Protein AF-A0A9W9ZGA5-F1 (afdb_monomer)

Sequence (211 aa):
MNDVKPEEQTPAGSSQSELNHYTDVFTPNKIGVVQKRILVQGQTEIGKSTFVKKLAVDWAELNDEKTEDKQGDALGRFESDGDTSNENKVAIQHGGTSSNEYVDMSQQNQKNTLKKFELVLVINLKEVSKCRSLRDVISRCNIFTEEDTPLTEGLLSYIAKNQEKVLLVFDGYDEYRCGSNSEIYEIFRGKKLRNCCVLITTRISKADELR

Secondary structure (DSSP, 8-state):
----PPP---------PPPSSGGGGGSB-TTSPBPSEEEEEE-TTSSHHHHHHHHHHHHHT-------------------------------------SHHHHHHHHHHHHHHHHT-SEEEEEETTTTTT--SHHHHHHHTTSS-TT-HHHHHHHHHHHHHSGGGEEEEEE-GGG--SGGGSHHHHHHTTSSSTTSEEEEEEEHHHHGGG-

Structure (mmCIF, N/CA/C/O backbone):
data_AF-A0A9W9ZGA5-F1
#
_entry.id   AF-A0A9W9ZGA5-F1
#
loop_
_atom_site.group_PDB
_atom_site.id
_atom_site.type_symbol
_atom_site.label_atom_id
_atom_site.label_alt_id
_atom_site.label_comp_id
_atom_site.label_asym_id
_atom_site.label_entity_id
_atom_site.label_seq_id
_atom_site.pdbx_PDB_ins_code
_atom_site.Cartn_x
_atom_site.Cartn_y
_atom_site.Cartn_z
_atom_site.occupancy
_atom_site.B_iso_or_equiv
_atom_site.auth_seq_id
_atom_site.auth_comp_id
_atom_site.auth_asym_id
_atom_site.auth_atom_id
_atom_site.pdbx_PDB_model_num
ATOM 1 N N . MET A 1 1 ? 21.965 -13.676 -45.125 1.00 39.16 1 MET A N 1
ATOM 2 C CA . MET A 1 1 ? 21.661 -13.133 -43.788 1.00 39.16 1 MET A CA 1
ATOM 3 C C . MET A 1 1 ? 20.296 -12.483 -43.879 1.00 39.16 1 MET A C 1
ATOM 5 O O . MET A 1 1 ? 20.175 -11.517 -44.613 1.00 39.16 1 MET A O 1
ATOM 9 N N . ASN A 1 2 ? 19.278 -13.064 -43.245 1.00 33.81 2 ASN A N 1
ATOM 10 C CA . ASN A 1 2 ? 17.959 -12.443 -43.147 1.00 33.81 2 ASN A CA 1
ATOM 11 C C . ASN A 1 2 ? 17.895 -11.736 -41.794 1.00 33.81 2 ASN A C 1
ATOM 13 O O . ASN A 1 2 ? 18.022 -12.395 -40.762 1.00 33.81 2 ASN A O 1
ATOM 17 N N . ASP A 1 3 ? 17.738 -10.416 -41.818 1.00 39.78 3 ASP A N 1
ATOM 18 C CA . ASP A 1 3 ? 17.535 -9.596 -40.629 1.00 39.78 3 ASP A CA 1
ATOM 19 C C . ASP A 1 3 ? 16.139 -9.863 -40.055 1.00 39.78 3 ASP A C 1
ATOM 21 O O . ASP A 1 3 ? 15.118 -9.471 -40.624 1.00 39.78 3 ASP A O 1
ATOM 25 N N . VAL A 1 4 ? 16.092 -10.561 -38.921 1.00 44.00 4 VAL A N 1
ATOM 26 C CA . VAL A 1 4 ? 14.878 -10.706 -38.113 1.00 44.00 4 VAL A CA 1
ATOM 27 C C . VAL A 1 4 ? 14.746 -9.450 -37.256 1.00 44.00 4 VAL A C 1
ATOM 29 O O . VAL A 1 4 ? 15.497 -9.237 -36.306 1.00 44.00 4 VAL A O 1
ATOM 32 N N . LYS A 1 5 ? 13.786 -8.601 -37.620 1.00 39.00 5 LYS A N 1
ATOM 33 C CA . LYS A 1 5 ? 13.319 -7.470 -36.812 1.00 39.00 5 LYS A CA 1
ATOM 34 C C . LYS A 1 5 ? 12.728 -8.023 -35.501 1.00 39.00 5 LYS A C 1
ATOM 36 O O . LYS A 1 5 ? 11.927 -8.954 -35.590 1.00 39.00 5 LYS A O 1
ATOM 41 N N . PRO A 1 6 ? 13.065 -7.503 -34.305 1.00 38.12 6 PRO A N 1
ATOM 42 C CA . PRO A 1 6 ? 12.398 -7.947 -33.089 1.00 38.12 6 PRO A CA 1
ATOM 43 C C . PRO A 1 6 ? 10.935 -7.507 -33.154 1.00 38.12 6 PRO A C 1
ATOM 45 O O . PRO A 1 6 ? 10.651 -6.312 -33.255 1.00 38.12 6 PRO A O 1
ATOM 48 N N . GLU A 1 7 ? 10.020 -8.474 -33.145 1.00 35.06 7 GLU A N 1
ATOM 49 C CA . GLU A 1 7 ? 8.607 -8.226 -32.887 1.00 35.06 7 GLU A CA 1
ATOM 50 C C . GLU A 1 7 ? 8.472 -7.540 -31.529 1.00 35.06 7 GLU A C 1
ATOM 52 O O . GLU A 1 7 ? 8.891 -8.062 -30.494 1.00 35.06 7 GLU A O 1
ATOM 57 N N . GLU A 1 8 ? 7.875 -6.354 -31.548 1.00 39.06 8 GLU A N 1
ATOM 58 C CA . GLU A 1 8 ? 7.365 -5.682 -30.367 1.00 39.06 8 GLU A CA 1
ATOM 59 C C . GLU A 1 8 ? 6.201 -6.520 -29.830 1.00 39.06 8 GLU A C 1
ATOM 61 O O . GLU A 1 8 ? 5.048 -6.368 -30.233 1.00 39.06 8 GLU A O 1
ATOM 66 N N . GLN A 1 9 ? 6.523 -7.483 -28.966 1.00 38.31 9 GLN A N 1
ATOM 67 C CA . GLN A 1 9 ? 5.521 -8.274 -28.271 1.00 38.31 9 GLN A CA 1
ATOM 68 C C . GLN A 1 9 ? 4.786 -7.363 -27.292 1.00 38.31 9 GLN A C 1
ATOM 70 O O . GLN A 1 9 ? 5.268 -7.030 -26.209 1.00 38.31 9 GLN A O 1
ATOM 75 N N . THR A 1 10 ? 3.594 -6.948 -27.704 1.00 40.91 10 THR A N 1
ATOM 76 C CA . THR A 1 10 ? 2.592 -6.349 -26.833 1.00 40.91 10 THR A CA 1
ATOM 77 C C . THR A 1 10 ? 2.223 -7.391 -25.772 1.00 40.91 10 THR A C 1
ATOM 79 O O . THR A 1 10 ? 1.851 -8.509 -26.142 1.00 40.91 10 THR A O 1
ATOM 82 N N . PRO A 1 11 ? 2.302 -7.097 -24.462 1.00 42.12 11 PRO A N 1
ATOM 83 C CA . PRO A 1 11 ? 1.863 -8.059 -23.468 1.00 42.12 11 PRO A CA 1
ATOM 84 C C . PRO A 1 11 ? 0.345 -8.184 -23.560 1.00 42.12 11 PRO A C 1
ATOM 86 O O . PRO A 1 11 ? -0.376 -7.188 -23.468 1.00 42.12 11 PRO A O 1
ATOM 89 N N . ALA A 1 12 ? -0.136 -9.414 -23.721 1.00 42.41 12 ALA A N 1
ATOM 90 C CA . ALA A 1 12 ? -1.533 -9.767 -23.542 1.00 42.41 12 ALA A CA 1
ATOM 91 C C . ALA A 1 12 ? -1.958 -9.420 -22.103 1.00 42.41 12 ALA A C 1
ATOM 93 O O . ALA A 1 12 ? -1.741 -10.180 -21.163 1.00 42.41 12 ALA A O 1
ATOM 94 N N . GLY A 1 13 ? -2.526 -8.232 -21.924 1.00 39.28 13 GLY A N 1
ATOM 95 C CA . GLY A 1 13 ? -3.130 -7.768 -20.684 1.00 39.28 13 GLY A CA 1
ATOM 96 C C . GLY A 1 13 ? -4.601 -7.497 -20.941 1.00 39.28 13 GLY A C 1
ATOM 97 O O . GLY A 1 13 ? -4.935 -6.815 -21.906 1.00 39.28 13 GLY A O 1
ATOM 98 N N . SER A 1 14 ? -5.467 -8.061 -20.095 1.00 49.34 14 SER A N 1
ATOM 99 C CA . SER A 1 14 ? -6.912 -7.808 -20.048 1.00 49.34 14 SER A CA 1
ATOM 100 C C . SER A 1 14 ? -7.241 -6.368 -20.428 1.00 49.34 14 SER A C 1
ATOM 102 O O . SER A 1 14 ? -6.576 -5.474 -19.916 1.00 49.34 14 SER A O 1
ATOM 104 N N . SER A 1 15 ? -8.267 -6.141 -21.248 1.00 49.28 15 SER A N 1
ATOM 105 C CA . SER A 1 15 ? -8.804 -4.815 -21.570 1.00 49.28 15 SER A CA 1
ATOM 106 C C . SER A 1 15 ? -9.009 -3.983 -20.294 1.00 49.28 15 SER A C 1
ATOM 108 O O . SER A 1 15 ? -10.048 -4.090 -19.639 1.00 49.28 15 SER A O 1
ATOM 110 N N . GLN A 1 16 ? -7.991 -3.213 -19.899 1.00 63.34 16 GLN A N 1
ATOM 111 C CA . GLN A 1 16 ? -8.045 -2.318 -18.755 1.00 63.34 16 GLN A CA 1
ATOM 112 C C . GLN A 1 16 ? -8.858 -1.122 -19.227 1.00 63.34 16 GLN A C 1
ATOM 114 O O . GLN A 1 16 ? -8.433 -0.388 -20.115 1.00 63.34 16 GLN A O 1
ATOM 119 N N . SER A 1 17 ? -10.075 -0.986 -18.703 1.00 71.88 17 SER A N 1
ATOM 120 C CA . SER A 1 17 ? -10.856 0.223 -18.926 1.00 71.88 17 SER A CA 1
ATOM 121 C C . SER A 1 17 ? -10.093 1.405 -18.351 1.00 71.88 17 SER A C 1
ATOM 123 O O . SER A 1 17 ? -9.561 1.308 -17.243 1.00 71.88 17 SER A O 1
ATOM 125 N N . GLU A 1 18 ? -10.068 2.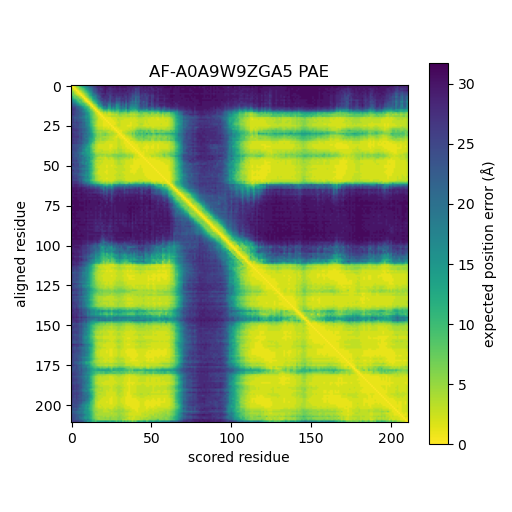503 -19.096 1.00 84.31 18 GLU A N 1
ATOM 126 C CA . GLU A 1 18 ? -9.588 3.781 -18.593 1.00 84.31 18 GLU A CA 1
ATOM 127 C C . GLU A 1 18 ? -10.315 4.127 -17.285 1.00 84.31 18 GLU A C 1
ATOM 129 O O . GLU A 1 18 ? -11.517 3.885 -17.138 1.00 84.31 18 GLU A O 1
ATOM 134 N N . LEU A 1 19 ? -9.554 4.611 -16.305 1.00 85.38 19 LEU A N 1
ATOM 135 C CA . LEU A 1 19 ? -10.089 5.036 -15.017 1.00 85.38 19 LEU A CA 1
ATOM 136 C C . LEU A 1 19 ? -10.510 6.498 -15.134 1.00 85.38 19 LEU A C 1
ATOM 138 O O . LEU A 1 19 ? -9.733 7.315 -15.620 1.00 85.38 19 LEU A O 1
ATOM 142 N N . ASN A 1 20 ? -11.704 6.835 -14.646 1.00 85.69 20 ASN A N 1
ATOM 143 C CA . ASN A 1 20 ? -12.165 8.226 -14.633 1.00 85.69 20 ASN A CA 1
ATOM 144 C C . ASN A 1 20 ? -11.444 9.026 -13.545 1.00 85.69 20 ASN A C 1
ATOM 146 O O . ASN A 1 20 ? -11.145 10.206 -13.718 1.00 85.69 20 ASN A O 1
ATOM 150 N N . HIS A 1 21 ? -11.158 8.375 -12.417 1.00 89.06 21 HIS A N 1
ATOM 151 C CA . HIS A 1 21 ? -10.346 8.921 -11.346 1.00 89.06 21 HIS A CA 1
ATOM 152 C C . HIS A 1 21 ? -9.399 7.862 -10.789 1.00 89.06 21 HIS A C 1
ATOM 154 O O . HIS A 1 21 ? -9.681 6.665 -10.802 1.00 89.06 21 HIS A O 1
ATOM 160 N N . TYR A 1 22 ? -8.263 8.288 -10.241 1.00 91.12 22 TYR A N 1
ATOM 161 C CA . TYR A 1 22 ? -7.263 7.341 -9.760 1.00 91.12 22 TYR A CA 1
ATOM 162 C C . TYR A 1 22 ? -7.768 6.490 -8.585 1.00 91.12 22 TYR A C 1
ATOM 164 O O . TYR A 1 22 ? -7.333 5.355 -8.425 1.00 91.12 22 TYR A O 1
ATOM 172 N N . THR A 1 23 ? -8.691 7.011 -7.767 1.00 91.75 23 THR A N 1
ATOM 173 C CA . THR A 1 23 ? -9.278 6.269 -6.636 1.00 91.75 23 THR A CA 1
ATOM 174 C C . THR A 1 23 ? -10.144 5.099 -7.090 1.00 91.75 23 THR A C 1
ATOM 176 O O . THR A 1 23 ? -10.407 4.200 -6.292 1.00 91.75 23 THR A O 1
ATOM 179 N N . ASP A 1 24 ? -10.544 5.065 -8.363 1.00 91.31 24 ASP A N 1
ATOM 180 C CA . ASP A 1 24 ? -11.336 3.976 -8.937 1.00 91.31 24 ASP A CA 1
ATOM 181 C C . ASP A 1 24 ? -10.566 2.647 -8.930 1.00 91.31 24 ASP A C 1
ATOM 183 O O . ASP A 1 24 ? -11.173 1.582 -8.958 1.00 91.31 24 ASP A O 1
ATOM 187 N N . VAL A 1 25 ? -9.233 2.664 -8.775 1.00 92.31 25 VAL A N 1
ATOM 188 C CA . VAL A 1 25 ? -8.453 1.433 -8.524 1.00 92.31 25 VAL A CA 1
ATOM 189 C C . VAL A 1 25 ? -8.901 0.690 -7.262 1.00 92.31 25 VAL A C 1
ATOM 191 O O . VAL A 1 25 ? -8.648 -0.506 -7.130 1.00 92.31 25 VAL A O 1
ATOM 194 N N . PHE A 1 26 ? -9.553 1.383 -6.324 1.00 93.25 26 PHE A N 1
ATOM 195 C CA . PHE A 1 26 ? -10.028 0.818 -5.066 1.00 93.25 26 PHE A CA 1
ATOM 196 C C . PHE A 1 26 ? -11.522 0.481 -5.079 1.00 93.25 26 PHE A C 1
ATOM 198 O O . PHE A 1 26 ? -12.023 -0.014 -4.062 1.00 93.25 26 PHE A O 1
ATOM 205 N N . THR A 1 27 ? -12.253 0.764 -6.156 1.00 90.06 27 THR A N 1
ATOM 206 C CA . THR A 1 27 ? -13.690 0.483 -6.242 1.00 90.06 27 THR A CA 1
ATOM 207 C C . THR A 1 27 ? -13.938 -0.935 -6.774 1.00 90.06 27 THR A C 1
ATOM 209 O O . THR A 1 27 ? -13.034 -1.575 -7.323 1.00 90.06 27 THR A O 1
ATOM 212 N N . PRO A 1 28 ? -15.134 -1.509 -6.545 1.00 89.44 28 PRO A N 1
ATOM 213 C CA . PRO A 1 28 ? -15.489 -2.789 -7.140 1.00 89.44 28 PRO A CA 1
ATOM 214 C C . PRO A 1 28 ? -15.413 -2.728 -8.670 1.00 89.44 28 PRO A C 1
ATOM 216 O O . PRO A 1 28 ? -15.872 -1.770 -9.288 1.00 89.44 28 PRO A O 1
ATOM 219 N N . ASN A 1 29 ? -14.871 -3.773 -9.294 1.00 85.06 29 ASN A N 1
ATOM 220 C CA . ASN A 1 29 ? -14.893 -3.900 -10.750 1.00 85.06 29 ASN A CA 1
ATOM 221 C C . ASN A 1 29 ? -16.331 -4.113 -11.274 1.00 85.06 29 ASN A C 1
ATOM 223 O O . ASN A 1 29 ? -17.283 -4.231 -10.505 1.00 85.06 29 ASN A O 1
ATOM 227 N N . LYS A 1 30 ? -16.498 -4.247 -12.598 1.00 84.31 30 LYS A N 1
ATOM 228 C CA . LYS A 1 30 ? -17.812 -4.464 -13.247 1.00 84.31 30 LYS A CA 1
ATOM 229 C C . LYS A 1 30 ? -18.598 -5.683 -12.728 1.00 84.31 30 LYS A C 1
ATOM 231 O O . LYS A 1 30 ? -19.787 -5.790 -12.996 1.00 84.31 30 LYS A O 1
ATOM 236 N N . ILE A 1 31 ? -17.940 -6.599 -12.017 1.00 84.00 31 ILE A N 1
ATOM 237 C CA . ILE A 1 31 ? -18.506 -7.833 -11.452 1.00 84.00 31 ILE A CA 1
ATOM 238 C C . ILE A 1 31 ? -18.735 -7.680 -9.929 1.00 84.00 31 ILE A C 1
ATOM 240 O O . ILE A 1 31 ? -19.065 -8.636 -9.239 1.00 84.00 31 ILE A O 1
ATOM 244 N N . GLY A 1 32 ? -18.545 -6.481 -9.368 1.00 83.44 32 GLY A N 1
ATOM 245 C CA . GLY A 1 32 ? -18.727 -6.197 -7.943 1.00 83.44 32 GLY A CA 1
ATOM 246 C C . GLY A 1 32 ? -17.576 -6.663 -7.045 1.00 83.44 32 GLY A C 1
ATOM 247 O O . GLY A 1 32 ? -17.702 -6.626 -5.823 1.00 83.44 32 GLY A O 1
ATOM 248 N N . VAL A 1 33 ? -16.438 -7.078 -7.612 1.00 85.56 33 VAL A N 1
ATOM 249 C CA . VAL A 1 33 ? -15.282 -7.562 -6.840 1.00 85.56 33 VAL A CA 1
ATOM 250 C C . VAL A 1 33 ? -14.295 -6.426 -6.587 1.00 85.56 33 VAL A C 1
ATOM 252 O O . VAL A 1 33 ? -13.793 -5.809 -7.528 1.00 85.56 33 VAL A O 1
ATOM 255 N N . VAL A 1 34 ? -13.965 -6.183 -5.316 1.00 86.75 34 VAL A N 1
ATOM 256 C CA . VAL A 1 34 ? -12.896 -5.253 -4.915 1.00 86.75 34 VAL A CA 1
ATOM 257 C C . VAL A 1 34 ? -11.545 -5.956 -5.014 1.00 86.75 34 VAL A C 1
ATOM 259 O O . VAL A 1 34 ? -11.304 -6.954 -4.332 1.00 86.75 34 VAL A O 1
ATOM 262 N N . GLN A 1 35 ? -10.638 -5.417 -5.827 1.00 90.81 35 GLN A N 1
ATOM 263 C CA . GLN A 1 35 ? -9.276 -5.935 -5.918 1.00 90.81 35 GLN A CA 1
ATOM 264 C C . GLN A 1 35 ? -8.479 -5.562 -4.666 1.00 90.81 35 GLN A C 1
ATOM 266 O O . GLN A 1 35 ? -8.451 -4.411 -4.239 1.00 90.81 35 GLN A O 1
ATOM 271 N N . LYS A 1 36 ? -7.815 -6.553 -4.067 1.00 95.88 36 LYS A N 1
ATOM 272 C CA . LYS A 1 36 ? -6.968 -6.363 -2.878 1.00 95.88 36 LYS A CA 1
ATOM 273 C C . LYS A 1 36 ? -5.480 -6.274 -3.212 1.00 95.88 36 LYS A C 1
ATOM 275 O O . LYS A 1 36 ? -4.686 -5.972 -2.327 1.00 95.88 36 LYS A O 1
ATOM 280 N N . ARG A 1 37 ? -5.091 -6.572 -4.454 1.00 96.44 37 ARG A N 1
ATOM 281 C CA . ARG A 1 37 ? -3.717 -6.489 -4.965 1.00 96.44 37 ARG A CA 1
ATOM 282 C C . ARG A 1 37 ? -3.737 -5.648 -6.230 1.00 96.44 37 ARG A C 1
ATOM 284 O O . ARG A 1 37 ? -4.270 -6.081 -7.243 1.00 96.44 37 ARG A O 1
ATOM 291 N N . ILE A 1 38 ? -3.212 -4.436 -6.127 1.00 96.19 38 ILE A N 1
ATOM 292 C CA . ILE A 1 38 ? -3.237 -3.424 -7.178 1.00 96.19 38 ILE A CA 1
ATOM 293 C C . ILE A 1 38 ? -1.795 -3.186 -7.615 1.00 96.19 38 ILE A C 1
ATOM 295 O O . ILE A 1 38 ? -0.934 -2.874 -6.792 1.00 96.19 38 ILE A O 1
ATOM 299 N N . LEU A 1 39 ? -1.530 -3.337 -8.910 1.00 96.88 39 LEU A N 1
ATOM 300 C CA . LEU A 1 39 ? -0.215 -3.106 -9.499 1.00 96.88 39 LEU A CA 1
ATOM 301 C C . LEU A 1 39 ? -0.254 -1.857 -10.379 1.00 96.88 39 LEU A C 1
ATOM 303 O O . LEU A 1 39 ? -0.966 -1.818 -11.380 1.00 96.88 39 LEU A O 1
ATOM 307 N N . VAL A 1 40 ? 0.552 -0.859 -10.029 1.00 96.56 40 VAL A N 1
ATOM 308 C CA . VAL A 1 40 ? 0.757 0.361 -10.813 1.00 96.56 40 VAL A CA 1
ATOM 309 C C . VAL A 1 40 ? 2.125 0.279 -11.483 1.00 96.56 40 VAL A C 1
ATOM 311 O O . VAL A 1 40 ? 3.170 0.480 -10.864 1.00 96.56 40 VAL A O 1
ATOM 314 N N . GLN A 1 41 ? 2.128 -0.028 -12.773 1.00 96.38 41 GLN A N 1
ATOM 315 C CA . GLN A 1 41 ? 3.345 -0.127 -13.577 1.00 96.38 41 GLN A CA 1
ATOM 316 C C . GLN A 1 41 ? 3.473 1.067 -14.525 1.00 96.38 41 GLN A C 1
ATOM 318 O O . GLN A 1 41 ? 2.481 1.626 -14.980 1.00 96.38 41 GLN A O 1
ATOM 323 N N . GLY A 1 42 ? 4.701 1.449 -14.857 1.00 95.62 42 GLY A N 1
ATOM 324 C CA . GLY A 1 42 ? 4.954 2.521 -15.819 1.00 95.62 42 GLY A CA 1
ATOM 325 C C . GLY A 1 42 ? 6.441 2.743 -16.049 1.00 95.62 42 GLY A C 1
ATOM 326 O O . GLY A 1 42 ? 7.271 2.194 -15.317 1.00 95.62 42 GLY A O 1
ATOM 327 N N . GLN A 1 43 ? 6.792 3.554 -17.045 1.00 95.44 43 GLN A N 1
ATOM 328 C CA . GLN A 1 43 ? 8.185 3.906 -17.332 1.00 95.44 43 GLN A CA 1
ATOM 329 C C . GLN A 1 43 ? 8.864 4.585 -16.130 1.00 95.44 43 GLN A C 1
ATOM 331 O O . GLN A 1 43 ? 8.213 5.050 -15.189 1.00 95.44 43 GLN A O 1
ATOM 336 N N . THR A 1 44 ? 10.194 4.595 -16.121 1.00 92.00 44 THR A N 1
ATOM 337 C CA . THR A 1 44 ? 10.978 5.373 -15.150 1.00 92.00 44 THR A CA 1
ATOM 338 C C . THR A 1 44 ? 10.542 6.838 -15.185 1.00 92.00 44 THR A C 1
ATOM 340 O O . THR A 1 44 ? 10.174 7.329 -16.244 1.00 92.00 44 THR A O 1
ATOM 343 N N . GLU A 1 45 ? 10.538 7.511 -14.031 1.00 91.38 45 GLU A N 1
ATOM 344 C CA . GLU A 1 45 ? 10.241 8.954 -13.920 1.00 91.38 45 GLU A CA 1
ATOM 345 C C . GLU A 1 45 ? 8.849 9.416 -14.386 1.00 91.38 45 GLU A C 1
ATOM 347 O O . GLU A 1 45 ? 8.525 10.588 -14.248 1.00 91.38 45 GLU A O 1
ATOM 352 N N . ILE A 1 46 ? 7.950 8.508 -14.780 1.00 95.44 46 ILE A N 1
ATOM 353 C CA . ILE A 1 46 ? 6.564 8.842 -15.165 1.00 95.44 46 ILE A CA 1
ATOM 354 C C . ILE A 1 46 ? 5.696 9.382 -14.005 1.00 95.44 46 ILE A C 1
ATOM 356 O O . ILE A 1 46 ? 4.511 9.638 -14.176 1.00 95.44 46 ILE A O 1
ATOM 360 N N . GLY A 1 47 ? 6.257 9.512 -12.798 1.00 96.00 47 GLY A N 1
ATOM 361 C CA . GLY A 1 47 ? 5.556 10.067 -11.637 1.00 96.00 47 GLY A CA 1
ATOM 362 C C . GLY A 1 47 ? 4.847 9.052 -10.734 1.00 96.00 47 GLY A C 1
ATOM 363 O O . GLY A 1 47 ? 4.015 9.454 -9.929 1.00 96.00 47 GLY A O 1
ATOM 364 N N . LYS A 1 48 ? 5.176 7.752 -10.789 1.00 97.25 48 LYS A N 1
ATOM 365 C CA . LYS A 1 48 ? 4.571 6.728 -9.900 1.00 97.25 48 LYS A CA 1
ATOM 366 C C . LYS A 1 48 ? 4.704 7.063 -8.404 1.00 97.25 48 LYS A C 1
ATOM 368 O O . LYS A 1 48 ? 3.718 6.997 -7.678 1.00 97.25 48 LYS A O 1
ATOM 373 N N . SER A 1 49 ? 5.885 7.494 -7.956 1.00 97.25 49 SER A N 1
ATOM 374 C CA . SER A 1 49 ? 6.084 7.943 -6.569 1.00 97.25 49 SER A CA 1
ATOM 375 C C . SER A 1 49 ? 5.309 9.226 -6.254 1.00 97.25 49 SER A C 1
ATOM 377 O O . SER A 1 49 ? 4.833 9.407 -5.138 1.00 97.25 49 SER A O 1
ATOM 379 N N . THR A 1 50 ? 5.134 10.118 -7.235 1.00 97.38 50 THR A N 1
ATOM 380 C CA . THR A 1 50 ? 4.293 11.319 -7.092 1.00 97.38 50 THR A CA 1
ATOM 381 C C . THR A 1 50 ? 2.824 10.942 -6.914 1.00 97.38 50 THR A C 1
ATOM 383 O O . THR A 1 50 ? 2.156 11.499 -6.049 1.00 97.38 50 THR A O 1
ATOM 386 N N . PHE A 1 51 ? 2.340 9.950 -7.662 1.00 97.38 51 PHE A N 1
ATOM 387 C CA . PHE A 1 51 ? 1.009 9.375 -7.487 1.00 97.38 51 PHE A CA 1
ATOM 388 C C . PHE A 1 51 ? 0.810 8.809 -6.071 1.00 97.38 51 PHE A C 1
ATOM 390 O O . PHE A 1 51 ? -0.180 9.134 -5.421 1.00 97.38 51 PHE A O 1
ATOM 397 N N . VAL A 1 52 ? 1.772 8.037 -5.551 1.00 97.94 52 VAL A N 1
ATOM 398 C CA . VAL A 1 52 ? 1.721 7.508 -4.174 1.00 97.94 52 VAL A CA 1
ATOM 399 C C . VAL A 1 52 ? 1.679 8.633 -3.139 1.00 97.94 52 VAL A C 1
ATOM 401 O O . VAL A 1 52 ? 0.893 8.573 -2.197 1.00 97.94 52 VAL A O 1
ATOM 404 N N . LYS A 1 53 ? 2.485 9.684 -3.325 1.00 96.81 53 LYS A N 1
ATOM 405 C CA . LYS A 1 53 ? 2.466 10.861 -2.446 1.00 96.81 53 LYS A CA 1
ATOM 406 C C . LYS A 1 53 ? 1.120 11.582 -2.493 1.00 96.81 53 LYS A C 1
ATOM 408 O O . LYS A 1 53 ? 0.602 11.925 -1.439 1.00 96.81 53 LYS A O 1
ATOM 413 N N . LYS A 1 54 ? 0.529 11.766 -3.680 1.00 95.56 54 LYS A N 1
ATOM 414 C CA . LYS A 1 54 ? -0.807 12.364 -3.830 1.00 95.56 54 LYS A CA 1
ATOM 415 C C . LYS A 1 54 ? -1.874 11.538 -3.114 1.00 95.56 54 LYS A C 1
ATOM 417 O O . LYS A 1 54 ? -2.654 12.107 -2.369 1.00 95.56 54 LYS A O 1
ATOM 422 N N . LEU A 1 55 ? -1.857 10.214 -3.281 1.00 96.50 55 LEU A N 1
ATOM 423 C CA . LEU A 1 55 ? -2.742 9.290 -2.564 1.00 96.50 55 LEU A CA 1
ATOM 424 C C . LEU A 1 55 ? -2.621 9.448 -1.040 1.00 96.50 55 LEU A C 1
ATOM 426 O O . LEU A 1 55 ? -3.633 9.477 -0.347 1.00 96.50 55 LEU A O 1
ATOM 430 N N . ALA A 1 56 ? -1.395 9.543 -0.521 1.00 95.94 56 ALA A N 1
ATOM 431 C CA . ALA A 1 56 ? -1.156 9.699 0.911 1.00 95.94 56 ALA A CA 1
ATOM 432 C C . ALA A 1 56 ? -1.656 11.050 1.444 1.00 95.94 56 ALA A C 1
ATOM 434 O O . ALA A 1 56 ? -2.289 11.084 2.495 1.00 95.94 56 ALA A O 1
ATOM 435 N N . VAL A 1 57 ? -1.401 12.138 0.708 1.00 94.88 57 VAL A N 1
ATOM 436 C CA . VAL A 1 57 ? -1.894 13.484 1.044 1.00 94.88 57 VAL A CA 1
ATOM 437 C C . VAL A 1 57 ? -3.420 13.510 1.030 1.00 94.88 57 VAL A C 1
ATOM 439 O O . VAL A 1 57 ? -4.024 13.902 2.019 1.00 94.88 57 VAL A O 1
ATOM 442 N N . ASP A 1 58 ? -4.045 12.998 -0.030 1.00 93.94 58 ASP A N 1
ATOM 443 C CA . ASP A 1 58 ? -5.506 12.978 -0.157 1.00 93.94 58 ASP A CA 1
ATOM 444 C C . ASP A 1 58 ? -6.180 12.172 0.945 1.00 93.94 58 ASP A C 1
ATOM 446 O O . ASP A 1 58 ? -7.261 12.541 1.391 1.00 93.94 58 ASP A O 1
ATOM 450 N N . TRP A 1 59 ? -5.557 11.072 1.374 1.00 94.44 59 TRP A N 1
ATOM 451 C CA . TRP A 1 59 ? -6.040 10.288 2.505 1.00 94.44 59 TRP A CA 1
ATOM 452 C C . TRP A 1 59 ? -5.879 11.032 3.838 1.00 94.44 59 TRP A C 1
ATOM 454 O O . TRP A 1 59 ? -6.786 10.996 4.664 1.00 94.44 59 TRP A O 1
ATOM 464 N N . ALA A 1 60 ? -4.757 11.724 4.047 1.00 92.69 60 ALA A N 1
ATOM 465 C CA . ALA A 1 60 ? -4.501 12.471 5.278 1.00 92.69 60 ALA A CA 1
ATOM 466 C C . ALA A 1 60 ? -5.371 13.737 5.409 1.00 92.69 60 ALA A C 1
ATOM 468 O O . ALA A 1 60 ? -5.670 14.160 6.522 1.00 92.69 60 ALA A O 1
ATOM 469 N N . GLU A 1 61 ? -5.789 14.329 4.289 1.00 90.50 61 GLU A N 1
ATOM 470 C CA . GLU A 1 61 ? -6.642 15.526 4.220 1.00 90.50 61 GLU A CA 1
ATOM 471 C C . GLU A 1 61 ? -8.145 15.197 4.131 1.00 90.50 61 GLU A C 1
ATOM 473 O O . GLU A 1 61 ? -8.972 16.059 3.812 1.00 90.50 61 GLU A O 1
ATOM 478 N N . LEU A 1 62 ? -8.542 13.949 4.398 1.00 86.81 62 LEU A N 1
ATOM 479 C CA . LEU A 1 62 ? -9.955 13.601 4.503 1.00 86.81 62 LEU A CA 1
ATOM 480 C C . LEU A 1 62 ? -10.557 14.302 5.726 1.00 86.81 62 LEU A C 1
ATOM 482 O O . LEU A 1 62 ? -10.364 13.878 6.859 1.00 86.81 62 LEU A O 1
ATOM 486 N N . ASN A 1 63 ? -11.310 15.377 5.489 1.00 71.69 63 ASN A N 1
ATOM 487 C CA . ASN A 1 63 ? -12.055 16.045 6.550 1.00 71.69 63 ASN A CA 1
ATOM 488 C C . ASN A 1 63 ? -13.075 15.076 7.172 1.00 71.69 63 ASN A C 1
ATOM 490 O O . ASN A 1 63 ? -13.932 14.521 6.468 1.00 71.69 63 ASN A O 1
ATOM 494 N N . ASP A 1 64 ? -13.017 14.940 8.497 1.00 64.38 64 ASP A N 1
ATOM 495 C CA . ASP A 1 64 ? -14.105 14.404 9.308 1.00 64.38 64 ASP A CA 1
ATOM 496 C C . ASP A 1 64 ? -15.258 15.410 9.267 1.00 64.38 64 ASP A C 1
ATOM 498 O O . ASP A 1 64 ? -15.413 16.258 10.147 1.00 64.38 64 ASP A O 1
ATOM 502 N N . GLU A 1 65 ? -16.085 15.346 8.228 1.00 59.53 65 GLU A N 1
ATOM 503 C CA . GLU A 1 65 ? -17.439 15.883 8.314 1.00 59.53 65 GLU A CA 1
ATOM 504 C C . GLU A 1 65 ? -18.183 15.059 9.370 1.00 59.53 65 GLU A C 1
ATOM 506 O O . GLU A 1 65 ? -18.869 14.083 9.071 1.00 59.53 65 GLU A O 1
ATOM 511 N N . LYS A 1 66 ? -18.011 15.430 10.641 1.00 47.50 66 LYS A N 1
ATOM 512 C CA . LYS A 1 66 ? -18.996 15.121 11.667 1.00 47.50 66 LYS A CA 1
ATOM 513 C C . LYS A 1 66 ? -20.267 15.824 11.219 1.00 47.50 66 LYS A C 1
ATOM 515 O O . LYS A 1 66 ? -20.371 17.044 11.309 1.00 47.50 66 LYS A O 1
ATOM 520 N N . THR A 1 67 ? -21.212 15.057 10.698 1.00 44.00 67 THR A N 1
ATOM 521 C CA . THR A 1 67 ? -22.607 15.469 10.608 1.00 44.00 67 THR A CA 1
ATOM 522 C C . THR A 1 67 ? -23.087 15.748 12.029 1.00 44.00 67 THR A C 1
ATOM 524 O O . THR A 1 67 ? -23.523 14.850 12.747 1.00 44.00 67 THR A O 1
ATOM 527 N N . GLU A 1 68 ? -22.949 16.996 12.472 1.00 44.81 68 GLU A N 1
ATOM 528 C CA . GLU A 1 68 ? -23.842 17.556 13.477 1.00 44.81 68 GLU A CA 1
ATOM 529 C C . GLU A 1 68 ? -25.213 17.663 12.810 1.00 44.81 68 GLU A C 1
ATOM 531 O O . GLU A 1 68 ? -25.579 18.685 12.225 1.00 44.81 68 GLU A O 1
ATOM 536 N N . ASP A 1 69 ? -25.956 16.558 12.846 1.00 44.72 69 ASP A N 1
ATOM 537 C CA . ASP A 1 69 ? -27.385 16.581 12.596 1.00 44.72 69 ASP A CA 1
ATOM 538 C C . ASP A 1 69 ? -27.988 17.557 13.606 1.00 44.72 69 ASP A C 1
ATOM 540 O O . ASP A 1 69 ? -28.052 17.280 14.808 1.00 44.72 69 ASP A O 1
ATOM 544 N N . LYS A 1 70 ? -28.394 18.735 13.122 1.00 46.94 70 LYS A N 1
ATOM 545 C CA . LYS A 1 70 ? -29.209 19.674 13.888 1.00 46.94 70 LYS A CA 1
ATOM 546 C C . LYS A 1 70 ? -30.480 18.941 14.293 1.00 46.94 70 LYS A C 1
ATOM 548 O O . LYS A 1 70 ? -31.400 18.763 13.496 1.00 46.94 70 LYS A O 1
ATOM 553 N N . GLN A 1 71 ? -30.493 18.488 15.539 1.00 44.75 71 GLN A N 1
ATOM 554 C CA . GLN A 1 71 ? -31.662 17.956 16.205 1.00 44.75 71 GLN A CA 1
ATOM 555 C C . GLN A 1 71 ? -32.748 19.035 16.148 1.00 44.75 71 GLN A C 1
ATOM 557 O O . GLN A 1 71 ? -32.505 20.190 16.489 1.00 44.75 71 GLN A O 1
ATOM 562 N N . GLY A 1 72 ? -33.899 18.663 15.590 1.00 42.69 72 GLY A N 1
ATOM 563 C CA . GLY A 1 72 ? -34.960 19.591 15.236 1.00 42.69 72 GLY A CA 1
ATOM 564 C C . GLY A 1 72 ? -35.491 20.386 16.424 1.00 42.69 72 GLY A C 1
ATOM 565 O O . GLY A 1 72 ? -36.003 19.813 17.384 1.00 42.69 72 GLY A O 1
ATOM 566 N N . ASP A 1 73 ? -35.477 21.707 16.285 1.00 38.59 73 ASP A N 1
ATOM 567 C CA . ASP A 1 73 ? -36.318 22.590 17.081 1.00 38.59 73 ASP A CA 1
ATOM 568 C C . ASP A 1 73 ? -37.746 22.542 16.522 1.00 38.59 73 ASP A C 1
ATOM 570 O O . ASP A 1 73 ? -38.146 23.318 15.653 1.00 38.59 73 ASP A O 1
ATOM 574 N N . ALA A 1 74 ? -38.520 21.581 17.023 1.00 50.91 74 ALA A N 1
ATOM 575 C CA . ALA A 1 74 ? -39.974 21.583 16.956 1.00 50.91 74 ALA A CA 1
ATOM 576 C C . ALA A 1 74 ? -40.544 21.907 18.347 1.00 50.91 74 ALA A C 1
ATOM 578 O O . ALA A 1 74 ? -40.792 21.019 19.155 1.00 50.91 74 ALA A O 1
ATOM 579 N N . LEU A 1 75 ? -40.762 23.198 18.601 1.00 40.12 75 LEU A N 1
ATOM 580 C CA . LEU A 1 75 ? -41.642 23.792 19.621 1.00 40.12 75 LEU A CA 1
ATOM 581 C C . LEU A 1 75 ? -41.786 25.263 19.190 1.00 40.12 75 LEU A C 1
ATOM 583 O O . LEU A 1 75 ? -40.793 2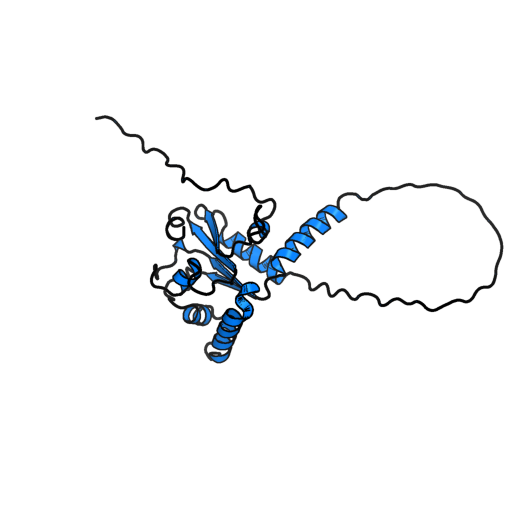5.965 19.103 1.00 40.12 75 LEU A O 1
ATOM 587 N N . GLY A 1 76 ? -42.921 25.834 18.805 1.00 34.19 76 GLY A N 1
ATOM 588 C CA . GLY A 1 76 ? -44.312 25.541 19.104 1.00 34.19 76 GLY A CA 1
ATOM 589 C C . GLY A 1 76 ? -44.986 26.880 19.437 1.00 34.19 76 GLY A C 1
ATOM 590 O O . GLY A 1 76 ? -44.930 27.295 20.581 1.00 34.19 76 GLY A O 1
ATOM 591 N N . ARG A 1 77 ? -45.579 27.525 18.416 1.00 36.00 77 ARG A N 1
ATOM 592 C CA . ARG A 1 77 ? -46.704 28.496 18.428 1.00 36.00 77 ARG A CA 1
ATOM 593 C C . ARG A 1 77 ? -46.726 29.667 19.437 1.00 36.00 77 ARG A C 1
ATOM 595 O O . ARG A 1 77 ? -46.873 29.442 20.627 1.00 36.00 77 ARG A O 1
ATOM 602 N N . PHE A 1 78 ? -46.875 30.891 18.913 1.00 30.59 78 PHE A N 1
ATOM 603 C CA . PHE A 1 78 ? -47.939 31.838 19.306 1.00 30.59 78 PHE A CA 1
ATOM 604 C C . PHE A 1 78 ? -48.284 32.764 18.114 1.00 30.59 78 PHE A C 1
ATOM 606 O O . PHE A 1 78 ? -47.387 33.251 17.433 1.00 30.59 78 PHE A O 1
ATOM 613 N N . GLU A 1 79 ? -49.583 32.919 17.834 1.00 38.28 79 GLU A N 1
ATOM 614 C CA . GLU A 1 79 ? -50.190 33.828 16.836 1.00 38.28 79 GLU A CA 1
ATOM 615 C C . GLU A 1 79 ? -50.500 35.217 17.449 1.00 38.28 79 GLU A C 1
ATOM 617 O O . GLU A 1 79 ? -50.405 35.361 18.668 1.00 38.28 79 GLU A O 1
ATOM 622 N N . SER A 1 80 ? -50.974 36.153 16.597 1.00 34.72 80 SER A N 1
ATOM 623 C CA . SER A 1 80 ? -51.441 37.561 16.784 1.00 34.72 80 SER A CA 1
ATOM 624 C C . SER A 1 80 ? -50.352 38.642 16.649 1.00 34.72 80 SER A C 1
ATOM 626 O O . SER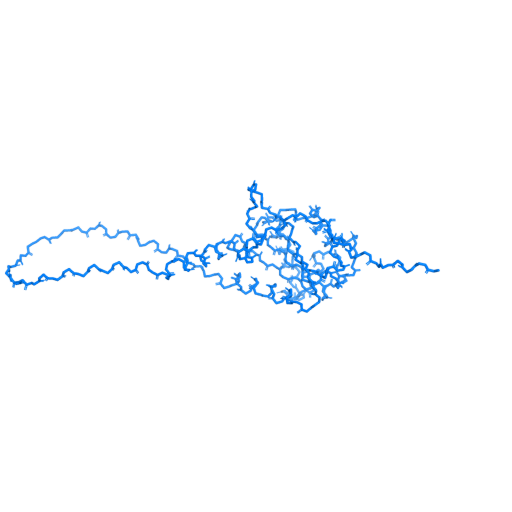 A 1 80 ? -49.277 38.492 17.214 1.00 34.72 80 SER A O 1
ATOM 628 N N . ASP A 1 81 ? -50.479 39.762 15.923 1.00 30.67 81 ASP A N 1
ATOM 629 C CA . ASP A 1 81 ? -51.512 40.416 15.091 1.00 30.67 81 ASP A CA 1
ATOM 630 C C . ASP A 1 81 ? -50.792 41.485 14.220 1.00 30.67 81 ASP A C 1
ATOM 632 O O . ASP A 1 81 ? -49.728 41.963 14.621 1.00 30.67 81 ASP A O 1
ATOM 636 N N . GLY A 1 82 ? -51.368 41.940 13.093 1.00 30.11 82 GLY A N 1
ATOM 637 C CA . GLY A 1 82 ? -50.983 43.236 12.490 1.00 30.11 82 GLY A CA 1
ATOM 638 C C . GLY A 1 82 ? -51.061 43.358 10.961 1.00 30.11 82 GLY A C 1
ATOM 639 O O . GLY A 1 82 ? -50.422 42.607 10.239 1.00 30.11 82 GLY A O 1
ATOM 640 N N . ASP A 1 83 ? -51.823 44.347 10.495 1.00 27.62 83 ASP A N 1
ATOM 641 C CA . ASP A 1 83 ? -52.400 44.532 9.156 1.00 27.62 83 ASP A CA 1
ATOM 642 C C . ASP A 1 83 ? -51.551 45.375 8.154 1.00 27.62 83 ASP A C 1
ATOM 644 O O . ASP A 1 83 ? -50.736 46.204 8.550 1.00 27.62 83 ASP A O 1
ATOM 648 N N . THR A 1 84 ? -51.917 45.258 6.867 1.00 28.98 84 THR A N 1
ATOM 649 C CA . THR A 1 84 ? -51.878 46.245 5.750 1.00 28.98 84 THR A CA 1
ATOM 650 C C . THR A 1 84 ? -50.646 46.438 4.823 1.00 28.98 84 THR A C 1
ATOM 652 O O . THR A 1 84 ? -49.666 47.099 5.146 1.00 28.98 84 THR A O 1
ATOM 655 N N . SER A 1 85 ? -50.848 45.971 3.573 1.00 29.42 85 SER A N 1
ATOM 656 C CA . SER A 1 85 ? -50.469 46.490 2.228 1.00 29.42 85 SER A CA 1
ATOM 657 C C . SER A 1 85 ? -49.016 46.872 1.871 1.00 29.42 85 SER A C 1
ATOM 659 O O . SER A 1 85 ? -48.481 47.844 2.393 1.00 29.42 85 SER A O 1
ATOM 661 N N . ASN A 1 86 ? -48.448 46.280 0.806 1.00 28.98 86 ASN A N 1
ATOM 662 C CA . ASN A 1 86 ? -48.556 46.810 -0.570 1.00 28.98 86 ASN A CA 1
ATOM 663 C C . ASN A 1 86 ? -47.858 45.911 -1.614 1.00 28.98 86 ASN A C 1
ATOM 665 O O . ASN A 1 86 ? -46.917 45.178 -1.320 1.00 28.98 86 ASN A O 1
ATOM 669 N N . GLU A 1 87 ? -48.360 45.990 -2.842 1.00 31.94 87 GLU A N 1
ATOM 670 C CA . GLU A 1 87 ? -48.039 45.181 -4.019 1.00 31.94 87 GLU A CA 1
ATOM 671 C C . GLU A 1 87 ? -46.622 45.416 -4.583 1.00 31.94 87 GLU A C 1
ATOM 673 O O . GLU A 1 87 ? -46.186 46.556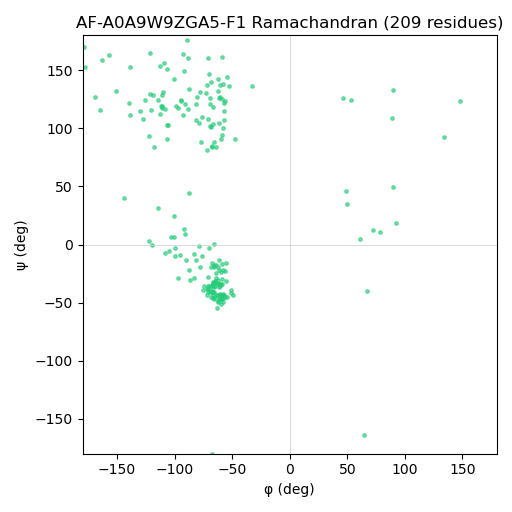 -4.726 1.00 31.94 87 GLU A O 1
ATOM 678 N N . ASN A 1 88 ? -45.939 44.344 -5.014 1.00 29.89 88 ASN A N 1
ATOM 679 C CA . ASN A 1 88 ? -45.364 44.269 -6.365 1.00 29.89 88 ASN A CA 1
ATOM 680 C C . ASN A 1 88 ? -44.872 42.858 -6.721 1.00 29.89 88 ASN A C 1
ATOM 682 O O . ASN A 1 88 ? -44.086 42.222 -6.024 1.00 29.89 88 ASN A O 1
ATOM 686 N N . LYS A 1 89 ? -45.364 42.392 -7.866 1.00 38.03 89 LYS A N 1
ATOM 687 C CA . LYS A 1 89 ? -45.132 41.094 -8.492 1.00 38.03 89 LYS A CA 1
ATOM 688 C C . LYS A 1 89 ? -43.894 41.185 -9.383 1.00 38.03 89 LYS A C 1
ATOM 690 O O . LYS A 1 89 ? -43.950 41.870 -10.397 1.00 38.03 89 LYS A O 1
ATOM 695 N N . VAL A 1 90 ? -42.831 40.438 -9.084 1.00 27.78 90 VAL A N 1
ATOM 696 C CA . VAL A 1 90 ? -41.841 40.043 -10.100 1.00 27.78 90 VAL A CA 1
ATOM 697 C C . VAL A 1 90 ? -41.444 38.591 -9.861 1.00 27.78 90 VAL A C 1
ATOM 699 O O . VAL A 1 90 ? -40.814 38.244 -8.867 1.00 27.78 90 VAL A O 1
ATOM 702 N N . ALA A 1 91 ? -41.854 37.737 -10.795 1.00 35.03 91 ALA A N 1
ATOM 703 C CA . ALA A 1 91 ? -41.334 36.392 -10.927 1.00 35.03 91 ALA A CA 1
ATOM 704 C C . ALA A 1 91 ? -39.884 36.484 -11.411 1.00 35.03 91 ALA A C 1
ATOM 706 O O . ALA A 1 91 ? -39.634 37.007 -12.495 1.00 35.03 91 ALA A O 1
ATOM 707 N N . ILE A 1 92 ? -38.947 35.948 -10.634 1.00 33.28 92 ILE A N 1
ATOM 708 C CA . ILE A 1 92 ? -37.632 35.575 -11.146 1.00 33.28 92 ILE A CA 1
ATOM 709 C C . ILE A 1 92 ? -37.447 34.089 -10.871 1.00 33.28 92 ILE A C 1
ATOM 711 O O . ILE A 1 92 ? -37.039 33.650 -9.800 1.00 33.28 92 ILE A O 1
ATOM 715 N N . GLN A 1 93 ? -37.809 33.315 -11.887 1.00 42.44 93 GLN A N 1
ATOM 716 C CA . GLN A 1 93 ? -37.328 31.962 -12.087 1.00 42.44 93 GLN A CA 1
ATOM 717 C C . GLN A 1 93 ? -35.843 32.070 -12.450 1.00 42.44 93 GLN A C 1
ATOM 719 O O . GLN A 1 93 ? -35.496 32.387 -13.585 1.00 42.44 93 GLN A O 1
ATOM 724 N N . HIS A 1 94 ? -34.959 31.803 -11.495 1.00 32.91 94 HIS A N 1
ATOM 725 C CA . HIS A 1 94 ? -33.582 31.433 -11.801 1.00 32.91 94 HIS A CA 1
ATOM 726 C C . HIS A 1 94 ? -33.332 30.028 -11.274 1.00 32.91 94 HIS A C 1
ATOM 728 O O . HIS A 1 94 ? -32.833 29.810 -10.175 1.00 32.91 94 HIS A O 1
ATOM 734 N N . GLY A 1 95 ? -33.721 29.064 -12.114 1.00 42.34 95 GLY A N 1
ATOM 735 C CA . GLY A 1 95 ? -33.060 27.772 -12.150 1.00 42.34 95 GLY A CA 1
ATOM 736 C C . GLY A 1 95 ? -31.581 28.013 -12.426 1.00 42.34 95 GLY A C 1
ATOM 737 O O . GLY A 1 95 ? -31.209 28.538 -13.474 1.00 42.34 95 GLY A O 1
ATOM 738 N N . GLY A 1 96 ? -30.767 27.676 -11.437 1.00 31.83 96 GLY A N 1
ATOM 739 C CA . GLY A 1 96 ? -29.320 27.798 -11.461 1.00 31.83 96 GLY A CA 1
ATOM 740 C C . GLY A 1 96 ? -28.675 26.639 -10.715 1.00 31.83 96 GLY A C 1
ATOM 741 O O . GLY A 1 96 ? -27.710 26.844 -9.993 1.00 31.83 96 GLY A O 1
ATOM 742 N N . THR A 1 97 ? -29.203 25.421 -10.866 1.00 48.44 97 THR A N 1
ATOM 743 C CA . THR A 1 97 ? -28.469 24.196 -10.525 1.00 48.44 97 THR A CA 1
ATOM 744 C C . THR A 1 97 ? -27.394 24.014 -11.591 1.00 48.44 97 THR A C 1
ATOM 746 O O . THR A 1 97 ? -27.608 23.339 -12.594 1.00 48.44 97 THR A O 1
ATOM 749 N N . SER A 1 98 ? -26.274 24.723 -11.458 1.00 48.25 98 SER A N 1
ATOM 750 C CA . SER A 1 98 ? -25.232 24.724 -12.482 1.00 48.25 98 SER A CA 1
ATOM 751 C C . SER A 1 98 ? -23.874 24.443 -11.862 1.00 48.25 98 SER A C 1
ATOM 753 O O . SER A 1 98 ? -23.312 25.253 -11.124 1.00 48.25 98 SER A O 1
ATOM 755 N N . SER A 1 99 ? -23.321 23.294 -12.255 1.00 40.78 99 SER A N 1
ATOM 756 C CA . SER A 1 99 ? -21.907 22.894 -12.183 1.00 40.78 99 SER A CA 1
ATOM 757 C C . SER A 1 99 ? -21.273 22.674 -10.801 1.00 40.78 99 SER A C 1
ATOM 759 O O . SER A 1 99 ? -20.550 21.691 -10.657 1.00 40.78 99 SER A O 1
ATOM 761 N N . ASN A 1 100 ? -21.548 23.491 -9.780 1.00 40.03 100 ASN A N 1
ATOM 762 C CA . ASN A 1 100 ? -20.867 23.355 -8.484 1.00 40.03 100 ASN A CA 1
ATOM 763 C C . ASN A 1 100 ? -21.308 22.116 -7.691 1.00 40.03 100 ASN A C 1
ATOM 765 O O . ASN A 1 100 ? -20.447 21.391 -7.210 1.00 40.03 100 ASN A O 1
ATOM 769 N N . GLU A 1 101 ? -22.606 21.803 -7.628 1.00 41.88 101 GLU A N 1
ATOM 770 C CA . GLU A 1 101 ? -23.100 20.602 -6.922 1.00 41.88 101 GLU A CA 1
ATOM 771 C C . GLU A 1 101 ? -22.629 19.290 -7.577 1.00 41.88 101 GLU A C 1
ATOM 773 O O . GLU A 1 101 ? -22.384 18.296 -6.897 1.00 41.88 101 GLU A O 1
ATOM 778 N N . TYR A 1 102 ? -22.451 19.275 -8.903 1.00 43.25 102 TYR A N 1
ATOM 779 C CA . TYR A 1 102 ? -22.008 18.080 -9.630 1.00 43.25 102 TYR A CA 1
ATOM 780 C C . TYR A 1 102 ? -20.505 17.814 -9.443 1.00 43.25 102 TYR A C 1
ATOM 782 O O . TYR A 1 102 ? -20.082 16.667 -9.279 1.00 43.25 102 TYR A O 1
ATOM 790 N N . VAL A 1 103 ? -19.693 18.879 -9.430 1.00 51.09 103 VAL A N 1
ATOM 791 C CA . VAL A 1 103 ? -18.257 18.801 -9.124 1.00 51.09 103 VAL A CA 1
ATOM 792 C C . VAL A 1 103 ? -18.045 18.401 -7.661 1.00 51.09 103 VAL A C 1
ATOM 794 O O . VAL A 1 103 ? -17.213 17.532 -7.393 1.00 51.09 103 VAL A O 1
ATOM 797 N N . ASP A 1 104 ? -18.837 18.949 -6.740 1.00 49.22 104 ASP A N 1
ATOM 798 C CA . ASP A 1 104 ? -18.786 18.650 -5.304 1.00 49.22 104 ASP A CA 1
ATOM 799 C C . ASP A 1 104 ? -19.109 17.173 -5.005 1.00 49.22 104 ASP A C 1
ATOM 801 O O . ASP A 1 104 ? -18.302 16.463 -4.408 1.00 49.22 104 ASP A O 1
ATOM 805 N N . MET A 1 105 ? -20.200 16.636 -5.565 1.00 52.38 105 MET A N 1
ATOM 806 C CA . MET A 1 105 ? -20.575 15.219 -5.415 1.00 52.38 105 MET A CA 1
ATOM 807 C C . MET A 1 105 ? -19.533 14.237 -5.979 1.00 52.38 105 MET A C 1
ATOM 809 O O . MET A 1 105 ? -19.341 13.148 -5.429 1.00 52.38 105 MET A O 1
ATOM 813 N N . SER A 1 106 ? -18.841 14.598 -7.067 1.00 55.34 106 SER A N 1
ATOM 814 C CA . SER A 1 106 ? -17.785 13.762 -7.656 1.00 55.34 106 SER A CA 1
ATOM 815 C C . SER A 1 106 ? -16.525 13.706 -6.782 1.00 55.34 106 SER A C 1
ATOM 817 O O . SER A 1 106 ? -15.984 12.621 -6.567 1.00 55.34 106 SER A O 1
ATOM 819 N N . GLN A 1 107 ? -16.114 14.838 -6.199 1.00 55.97 107 GLN A N 1
ATOM 820 C CA . GLN A 1 107 ? -14.997 14.896 -5.253 1.00 55.97 107 GLN A CA 1
ATOM 821 C C . GLN A 1 107 ? -15.354 14.237 -3.914 1.00 55.97 107 GLN A C 1
ATOM 823 O O . GLN A 1 107 ? -14.523 13.542 -3.326 1.00 55.97 107 GLN A O 1
ATOM 828 N N . GLN A 1 108 ? -16.605 14.361 -3.464 1.00 56.06 108 GLN A N 1
ATOM 829 C CA . GLN A 1 108 ? -17.084 13.728 -2.237 1.00 56.06 108 GLN A CA 1
ATOM 830 C C . GLN A 1 108 ? -17.124 12.196 -2.360 1.00 56.06 108 GLN A C 1
ATOM 832 O O . GLN A 1 108 ? -16.658 11.495 -1.462 1.00 56.06 108 GLN A O 1
ATOM 837 N N . ASN A 1 109 ? -17.562 11.643 -3.499 1.00 58.84 109 ASN A N 1
ATOM 838 C CA . ASN A 1 109 ? -17.501 10.195 -3.755 1.00 58.84 109 ASN A CA 1
ATOM 839 C C . ASN A 1 109 ? -16.062 9.651 -3.854 1.00 58.84 109 ASN A C 1
ATOM 841 O O . ASN A 1 109 ? -15.789 8.524 -3.424 1.00 58.84 109 ASN A O 1
ATOM 845 N N . GLN A 1 110 ? -15.123 10.448 -4.370 1.00 65.31 110 GLN A N 1
ATOM 846 C CA . GLN A 1 110 ? -13.700 10.092 -4.407 1.00 65.31 110 GLN A CA 1
ATOM 847 C C . GLN A 1 110 ? -13.099 10.061 -2.996 1.00 65.31 110 GLN A C 1
ATOM 849 O O . GLN A 1 110 ? -12.460 9.072 -2.624 1.00 65.31 110 GLN A O 1
ATOM 854 N N . LYS A 1 111 ? -13.392 11.074 -2.167 1.00 67.31 111 LYS A N 1
ATOM 855 C CA . LYS A 1 111 ? -13.034 11.092 -0.738 1.00 67.31 111 LYS A CA 1
ATOM 856 C C . LYS A 1 111 ? -13.619 9.891 0.006 1.00 67.31 111 LYS A C 1
ATOM 858 O O . LYS A 1 111 ? -12.904 9.218 0.746 1.00 67.31 111 LYS A O 1
ATOM 863 N N . ASN A 1 112 ? -14.882 9.547 -0.252 1.00 75.19 112 ASN A N 1
ATOM 864 C CA . ASN A 1 112 ? -15.550 8.392 0.361 1.00 75.19 112 ASN A CA 1
ATOM 865 C C . ASN A 1 112 ? -14.839 7.059 0.072 1.00 75.19 112 ASN A C 1
ATOM 867 O O . ASN A 1 112 ? -14.863 6.154 0.905 1.00 75.19 112 ASN A O 1
ATOM 871 N N . THR A 1 113 ? -14.156 6.937 -1.070 1.00 86.62 113 THR A N 1
ATOM 872 C CA . THR A 1 113 ? -13.418 5.714 -1.419 1.00 86.62 113 THR A CA 1
ATOM 873 C C . THR A 1 113 ? -12.182 5.509 -0.543 1.00 86.62 113 THR A C 1
ATOM 875 O O . THR A 1 113 ? -11.865 4.367 -0.201 1.00 86.62 113 THR A O 1
ATOM 878 N N . LEU A 1 114 ? -11.494 6.591 -0.168 1.00 91.44 114 LEU A N 1
ATOM 879 C CA . LEU A 1 114 ? -10.315 6.540 0.700 1.00 91.44 114 LEU A CA 1
ATOM 880 C C . LEU A 1 114 ? -10.689 6.480 2.189 1.00 91.44 114 LEU A C 1
ATOM 882 O O . LEU A 1 114 ? -9.973 5.830 2.946 1.00 91.44 114 LEU A O 1
ATOM 886 N N . LYS A 1 115 ? -11.845 7.039 2.591 1.00 91.62 115 LYS A N 1
ATOM 887 C CA . LYS A 1 115 ? -12.368 7.001 3.977 1.00 91.62 115 LYS A CA 1
ATOM 888 C C . LYS A 1 115 ? -12.525 5.590 4.558 1.00 91.62 115 LYS A C 1
ATOM 890 O O . LYS A 1 115 ? -12.534 5.425 5.771 1.00 91.62 115 LYS A O 1
ATOM 895 N N . LYS A 1 116 ? -12.639 4.554 3.719 1.00 92.38 116 LYS A N 1
ATOM 896 C CA . LYS A 1 116 ? -12.705 3.157 4.189 1.00 92.38 116 LYS A CA 1
ATOM 897 C C . LYS A 1 116 ? -11.396 2.656 4.808 1.00 92.38 116 LYS A C 1
ATOM 899 O O . LYS A 1 116 ? -11.401 1.621 5.474 1.00 92.38 116 LYS A O 1
ATOM 904 N N . PHE A 1 117 ? -10.277 3.318 4.513 1.00 95.62 117 PHE A N 1
ATOM 905 C CA . PHE A 1 117 ? -8.983 2.974 5.074 1.00 95.62 117 PHE A CA 1
ATOM 906 C C . PHE A 1 117 ? -8.755 3.797 6.340 1.00 95.62 117 PHE A C 1
ATOM 908 O O . PHE A 1 117 ? -8.562 5.004 6.266 1.00 95.62 117 PHE A O 1
ATOM 915 N N . GLU A 1 118 ? -8.750 3.139 7.497 1.00 95.88 118 GLU A N 1
ATOM 916 C CA . GLU A 1 118 ? -8.379 3.760 8.779 1.00 95.88 118 GLU A CA 1
ATOM 917 C C . GLU A 1 118 ? -6.855 3.901 8.914 1.00 95.88 118 GLU A C 1
ATOM 919 O O . GLU A 1 118 ? -6.367 4.702 9.705 1.00 95.88 118 GLU A O 1
ATOM 924 N N . LEU A 1 119 ? -6.094 3.132 8.127 1.00 96.38 119 LEU A N 1
ATOM 925 C CA . LEU A 1 119 ? -4.636 3.176 8.098 1.00 96.38 119 LEU A CA 1
ATOM 926 C C . LEU A 1 119 ? -4.120 3.063 6.661 1.00 96.38 119 LEU A C 1
ATOM 928 O O . LEU A 1 119 ? -4.341 2.048 5.993 1.00 96.38 119 LEU A O 1
ATOM 932 N N . VAL A 1 120 ? -3.357 4.066 6.226 1.00 97.12 120 VAL A N 1
ATOM 933 C CA . VAL A 1 120 ? -2.521 4.006 5.021 1.00 97.12 120 VAL A CA 1
ATOM 934 C C . VAL A 1 120 ? -1.056 4.020 5.442 1.00 97.12 120 VAL A C 1
ATOM 936 O O . VAL A 1 120 ? -0.585 4.977 6.049 1.00 97.12 120 VAL A O 1
ATOM 939 N N . LEU A 1 121 ? -0.324 2.960 5.102 1.00 96.94 121 LEU A N 1
ATOM 940 C CA . LEU A 1 121 ? 1.113 2.861 5.351 1.00 96.94 121 LEU A CA 1
ATOM 941 C C . LEU A 1 121 ? 1.868 2.868 4.021 1.00 96.94 121 LEU A C 1
ATOM 943 O O . LEU A 1 121 ? 1.773 1.915 3.245 1.00 96.94 121 LEU A O 1
ATOM 947 N N . VAL A 1 122 ? 2.627 3.936 3.775 1.00 97.12 122 VAL A N 1
ATOM 948 C CA . VAL A 1 122 ? 3.479 4.080 2.587 1.00 97.12 122 VAL A CA 1
ATOM 949 C C . VAL A 1 122 ? 4.898 3.623 2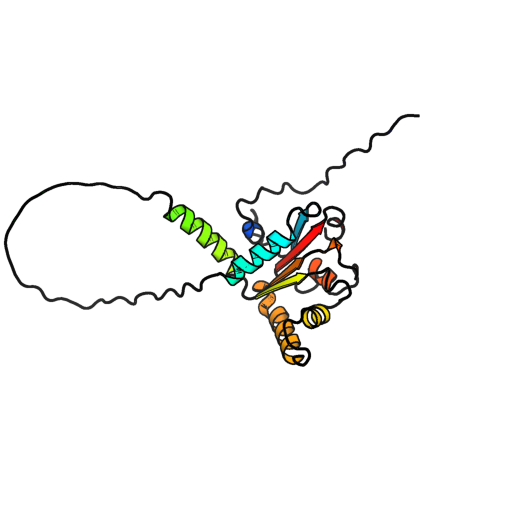.904 1.00 97.12 122 VAL A C 1
ATOM 951 O O . VAL A 1 122 ? 5.537 4.130 3.820 1.00 97.12 122 VAL A O 1
ATOM 954 N N . ILE A 1 123 ? 5.394 2.668 2.124 1.00 95.94 123 ILE A N 1
ATOM 955 C CA . ILE A 1 123 ? 6.689 2.016 2.292 1.00 95.94 123 ILE A CA 1
ATOM 956 C C . ILE A 1 123 ? 7.514 2.261 1.034 1.00 95.94 123 ILE A C 1
ATOM 958 O O . ILE A 1 123 ? 7.188 1.756 -0.041 1.00 95.94 123 ILE A O 1
ATOM 962 N N . ASN A 1 124 ? 8.620 2.987 1.178 1.00 94.88 124 ASN A N 1
ATOM 963 C CA . ASN A 1 124 ? 9.611 3.133 0.120 1.00 94.88 124 ASN A CA 1
ATOM 964 C C . ASN A 1 124 ? 10.494 1.876 0.055 1.00 94.88 124 ASN A C 1
ATOM 966 O O . ASN A 1 124 ? 11.391 1.681 0.880 1.00 94.88 124 ASN A O 1
ATOM 970 N N . LEU A 1 125 ? 10.268 1.015 -0.939 1.00 94.62 125 LEU A N 1
ATOM 971 C CA . LEU A 1 125 ? 10.980 -0.258 -1.077 1.00 94.62 125 LEU A CA 1
ATOM 972 C C . LEU A 1 125 ? 12.478 -0.098 -1.355 1.00 94.62 125 LEU A C 1
ATOM 974 O O . LEU A 1 125 ? 13.236 -1.038 -1.106 1.00 94.62 125 LEU A O 1
ATOM 978 N N . LYS A 1 126 ? 12.927 1.069 -1.821 1.00 92.69 126 LYS A N 1
ATOM 979 C CA . LYS A 1 126 ? 14.354 1.378 -1.957 1.00 92.69 126 LYS A CA 1
ATOM 980 C C . LYS A 1 126 ? 15.043 1.447 -0.596 1.00 92.69 126 LYS A C 1
ATOM 982 O O . LYS A 1 126 ? 16.099 0.839 -0.402 1.00 92.69 126 LYS A O 1
ATOM 987 N N . GLU A 1 127 ? 14.427 2.159 0.345 1.00 92.00 127 GLU A N 1
ATOM 988 C CA . GLU A 1 127 ? 14.953 2.396 1.695 1.00 92.00 127 GLU A CA 1
ATOM 989 C C . GLU A 1 127 ? 14.969 1.106 2.518 1.00 92.00 127 GLU A C 1
ATOM 991 O O . GLU A 1 127 ? 15.948 0.804 3.203 1.00 92.00 127 GLU A O 1
ATOM 996 N N . VAL A 1 128 ? 13.933 0.278 2.365 1.00 92.00 128 VAL A N 1
ATOM 997 C CA . VAL A 1 128 ? 13.811 -1.018 3.051 1.00 92.00 128 VAL A CA 1
ATOM 998 C C . VAL A 1 128 ? 14.189 -2.207 2.163 1.00 92.00 128 VAL A C 1
ATOM 1000 O O . VAL A 1 128 ? 13.778 -3.339 2.411 1.00 92.00 128 VAL A O 1
ATOM 1003 N N . SER A 1 129 ? 15.019 -1.986 1.141 1.00 91.44 129 SER A N 1
ATOM 1004 C CA . SER A 1 129 ? 15.350 -2.984 0.105 1.00 91.44 129 SER A CA 1
ATOM 1005 C C . SER A 1 129 ? 15.972 -4.287 0.620 1.00 91.44 129 SER A C 1
ATOM 1007 O O . SER A 1 129 ? 15.990 -5.284 -0.106 1.00 91.44 129 SER A O 1
ATOM 1009 N N . LYS A 1 130 ? 16.478 -4.284 1.860 1.00 90.56 130 LYS A N 1
ATOM 1010 C CA . LYS A 1 130 ? 17.083 -5.434 2.550 1.00 90.56 130 LYS A CA 1
ATOM 1011 C C . LYS A 1 130 ? 16.181 -6.051 3.631 1.00 90.56 130 LYS A C 1
ATOM 1013 O O . LYS A 1 130 ? 16.555 -7.076 4.198 1.00 90.56 130 LYS A O 1
ATOM 1018 N N . CYS A 1 131 ? 15.027 -5.452 3.925 1.00 92.69 131 CYS A N 1
ATOM 1019 C CA . CYS A 1 131 ? 14.086 -5.949 4.926 1.00 92.69 131 CYS A CA 1
ATOM 1020 C C . CYS A 1 131 ? 13.234 -7.080 4.356 1.00 92.69 131 CYS A C 1
ATOM 1022 O O . CYS A 1 131 ? 12.594 -6.934 3.311 1.00 92.69 131 CYS A O 1
ATOM 1024 N N . ARG A 1 132 ? 13.214 -8.215 5.059 1.00 94.00 132 ARG A N 1
ATOM 1025 C CA . ARG A 1 132 ? 12.485 -9.412 4.623 1.00 94.00 132 ARG A CA 1
ATOM 1026 C C . ARG A 1 132 ? 11.112 -9.542 5.263 1.00 94.00 132 ARG A C 1
ATOM 1028 O O . ARG A 1 132 ? 10.242 -10.149 4.641 1.00 94.00 132 ARG A O 1
ATOM 1035 N N . SER A 1 133 ? 10.936 -9.005 6.467 1.00 95.19 133 SER A N 1
ATOM 1036 C CA . SER A 1 133 ? 9.681 -9.045 7.216 1.00 95.19 133 SER A CA 1
ATOM 1037 C C . SER A 1 133 ? 9.019 -7.673 7.290 1.00 95.19 133 SER A C 1
ATOM 1039 O O . SER A 1 133 ? 9.689 -6.644 7.181 1.00 95.19 133 SER A O 1
ATOM 1041 N N . LEU A 1 134 ? 7.702 -7.649 7.496 1.00 94.69 134 LEU A N 1
ATOM 1042 C CA . LEU A 1 134 ? 6.968 -6.399 7.713 1.00 94.69 134 LEU A CA 1
ATOM 1043 C C . LEU A 1 134 ? 7.408 -5.718 9.015 1.00 94.69 134 LEU A C 1
ATOM 1045 O O . LEU A 1 134 ? 7.464 -4.493 9.075 1.00 94.69 134 LEU A O 1
ATOM 1049 N N . ARG A 1 135 ? 7.795 -6.509 10.022 1.00 93.81 135 ARG A N 1
ATOM 1050 C CA . ARG A 1 135 ? 8.393 -6.008 11.263 1.00 93.81 135 ARG A CA 1
ATOM 1051 C C . ARG A 1 135 ? 9.679 -5.231 10.988 1.00 93.81 135 ARG A C 1
ATOM 1053 O O . ARG A 1 135 ? 9.771 -4.079 11.393 1.00 93.81 135 ARG A O 1
ATOM 1060 N N . ASP A 1 136 ? 10.617 -5.812 10.234 1.00 92.31 136 ASP A N 1
ATOM 1061 C CA . ASP A 1 136 ? 11.878 -5.138 9.880 1.00 92.31 136 ASP A CA 1
ATOM 1062 C C . ASP A 1 136 ? 11.634 -3.853 9.083 1.00 92.31 136 ASP A C 1
ATOM 1064 O O . ASP A 1 136 ? 12.381 -2.887 9.212 1.00 92.31 136 ASP A O 1
ATOM 1068 N N . VAL A 1 137 ? 10.615 -3.850 8.218 1.00 93.19 137 VAL A N 1
ATOM 1069 C CA . VAL A 1 137 ? 10.219 -2.662 7.455 1.00 93.19 137 VAL A CA 1
ATOM 1070 C C . VAL A 1 137 ? 9.745 -1.561 8.401 1.00 93.19 137 VAL A C 1
ATOM 1072 O O . VAL A 1 137 ? 10.312 -0.475 8.373 1.00 93.19 137 VAL A O 1
ATOM 1075 N N . ILE A 1 138 ? 8.768 -1.843 9.268 1.00 91.94 138 ILE A N 1
ATOM 1076 C CA . ILE A 1 138 ? 8.204 -0.851 10.198 1.00 91.94 138 ILE A CA 1
ATOM 1077 C C . ILE A 1 138 ? 9.282 -0.307 11.137 1.00 91.94 138 ILE A C 1
ATOM 1079 O O . ILE A 1 138 ? 9.377 0.907 11.305 1.00 91.94 138 ILE A O 1
ATOM 1083 N N . SER A 1 139 ? 10.141 -1.176 11.678 1.00 88.25 139 SER A N 1
ATOM 1084 C CA . SER A 1 139 ? 11.251 -0.758 12.538 1.00 88.25 139 SER A CA 1
ATOM 1085 C C . SER A 1 139 ? 12.258 0.145 11.818 1.00 88.25 139 SER A C 1
ATOM 1087 O O . SER A 1 139 ? 12.854 1.006 12.451 1.00 88.25 139 SER A O 1
ATOM 1089 N N . ARG A 1 140 ? 12.454 -0.011 10.500 1.00 86.81 140 ARG A N 1
ATOM 1090 C CA . ARG A 1 140 ? 13.367 0.846 9.720 1.00 86.81 140 ARG A CA 1
ATOM 1091 C C . ARG A 1 140 ? 12.738 2.120 9.177 1.00 86.81 140 ARG A C 1
ATOM 1093 O O . ARG A 1 140 ? 13.476 3.051 8.876 1.00 86.81 140 ARG A O 1
ATOM 1100 N N . CYS A 1 141 ? 11.417 2.176 9.038 1.00 79.88 141 CYS A N 1
ATOM 1101 C CA . CYS A 1 141 ? 10.725 3.367 8.546 1.00 79.88 141 CYS A CA 1
ATOM 1102 C C . CYS A 1 141 ? 10.740 4.537 9.550 1.00 79.88 141 CYS A C 1
ATOM 1104 O O . CYS A 1 141 ? 10.228 5.600 9.215 1.00 79.88 141 CYS A O 1
ATOM 1106 N N . ASN A 1 142 ? 11.307 4.356 10.755 1.00 70.81 142 ASN A N 1
ATOM 1107 C CA . ASN A 1 142 ? 11.427 5.375 11.807 1.00 70.81 142 ASN A CA 1
ATOM 1108 C C . ASN A 1 142 ? 10.094 6.092 12.110 1.00 70.81 142 ASN A C 1
ATOM 1110 O O . ASN A 1 142 ? 10.056 7.288 12.388 1.00 70.81 142 ASN A O 1
ATOM 1114 N N . ILE A 1 143 ? 8.990 5.340 12.006 1.00 80.25 143 ILE A N 1
ATOM 1115 C CA . ILE A 1 143 ? 7.628 5.793 12.334 1.00 80.25 143 ILE A CA 1
ATOM 1116 C C . ILE A 1 143 ? 7.517 6.039 13.842 1.00 80.25 143 ILE A C 1
ATOM 1118 O O . ILE A 1 143 ? 6.826 6.952 14.284 1.00 80.25 143 ILE A O 1
ATOM 1122 N N . PHE A 1 144 ? 8.223 5.217 14.615 1.00 80.62 144 PHE A N 1
ATOM 1123 C CA . PHE A 1 144 ? 8.372 5.318 16.059 1.00 80.62 144 PHE A CA 1
ATOM 1124 C C . PHE A 1 144 ? 9.860 5.442 16.398 1.00 80.62 144 PHE A C 1
ATOM 1126 O O . PHE A 1 144 ? 10.710 5.167 15.545 1.00 80.62 144 PHE A O 1
ATOM 1133 N N . THR A 1 145 ? 10.184 5.851 17.624 1.00 76.12 145 THR A N 1
ATOM 1134 C CA . THR A 1 145 ? 11.583 5.916 18.069 1.00 76.12 145 THR A CA 1
ATOM 1135 C C . THR A 1 145 ? 12.154 4.505 18.266 1.00 76.12 145 THR A C 1
ATOM 1137 O O . THR A 1 145 ? 11.404 3.537 18.393 1.00 76.12 145 THR A O 1
ATOM 1140 N N . GLU A 1 146 ? 13.483 4.351 18.283 1.00 67.38 146 GLU A N 1
ATOM 1141 C CA . GLU A 1 146 ? 14.130 3.026 18.380 1.00 67.38 146 GLU A CA 1
ATOM 1142 C C . GLU A 1 146 ? 13.752 2.248 19.659 1.00 67.38 146 GLU A C 1
ATOM 1144 O O . GLU A 1 146 ? 13.788 1.017 19.675 1.00 67.38 146 GLU A O 1
ATOM 1149 N N . GLU A 1 147 ? 13.332 2.947 20.715 1.00 71.62 147 GLU A N 1
ATOM 1150 C CA . GLU A 1 147 ? 12.924 2.356 21.995 1.00 71.62 147 GLU A CA 1
ATOM 1151 C C . GLU A 1 147 ? 11.471 1.833 21.974 1.00 71.62 147 GLU A C 1
ATOM 1153 O O . GLU A 1 147 ? 11.071 1.018 22.810 1.00 71.62 147 GLU A O 1
ATOM 1158 N N . ASP A 1 148 ? 10.686 2.196 20.956 1.00 79.69 148 ASP A N 1
ATOM 1159 C CA . ASP A 1 148 ? 9.249 1.925 20.857 1.00 79.69 148 ASP A CA 1
ATOM 1160 C C . ASP A 1 148 ? 8.926 0.556 20.231 1.00 79.69 148 ASP A C 1
ATOM 1162 O O . ASP A 1 148 ? 8.015 0.394 19.405 1.00 79.69 148 ASP A O 1
ATOM 1166 N N . THR A 1 149 ? 9.643 -0.485 20.658 1.00 84.00 149 THR A N 1
ATOM 1167 C CA . THR A 1 149 ? 9.320 -1.873 20.277 1.00 84.00 149 THR A CA 1
ATOM 1168 C C . THR A 1 149 ? 7.837 -2.216 20.530 1.00 84.00 149 THR A C 1
ATOM 1170 O O . THR A 1 149 ? 7.214 -2.804 19.642 1.00 84.00 149 THR A O 1
ATOM 1173 N N . PRO A 1 150 ? 7.208 -1.814 21.656 1.00 88.44 150 PRO A N 1
ATOM 1174 C CA . PRO A 1 150 ? 5.783 -2.060 21.882 1.00 88.44 150 PRO A CA 1
ATOM 1175 C C . PRO A 1 150 ? 4.856 -1.385 20.862 1.00 88.44 150 PRO A C 1
ATOM 1177 O O . PRO A 1 150 ? 3.828 -1.966 20.518 1.00 88.44 150 PRO A O 1
ATOM 1180 N N . LEU A 1 151 ? 5.202 -0.197 20.348 1.00 88.62 151 LEU A N 1
ATOM 1181 C CA . LEU A 1 151 ? 4.399 0.480 19.321 1.00 88.62 151 LEU A CA 1
ATOM 1182 C C . LEU A 1 151 ? 4.521 -0.223 17.971 1.00 88.62 151 LEU A C 1
ATOM 1184 O O . LEU A 1 151 ? 3.520 -0.387 17.277 1.00 88.62 151 LEU A O 1
ATOM 1188 N N . THR A 1 152 ? 5.718 -0.712 17.632 1.00 90.38 152 THR A N 1
ATOM 1189 C CA . THR A 1 152 ? 5.929 -1.545 16.438 1.00 90.38 152 THR A CA 1
ATOM 1190 C C . THR A 1 152 ? 5.049 -2.797 16.485 1.00 90.38 152 THR A C 1
ATOM 1192 O O . THR A 1 152 ? 4.322 -3.082 15.532 1.00 90.38 152 THR A O 1
ATOM 1195 N N . GLU A 1 153 ? 5.056 -3.521 17.607 1.00 91.19 153 GLU A N 1
ATOM 1196 C CA . GLU A 1 153 ? 4.198 -4.698 17.799 1.00 91.19 153 GLU A CA 1
ATOM 1197 C C . GLU A 1 153 ? 2.708 -4.326 17.827 1.00 91.19 153 GLU A C 1
ATOM 1199 O O . GLU A 1 153 ? 1.869 -5.046 17.280 1.00 91.19 153 GLU A O 1
ATOM 1204 N N . GLY A 1 154 ? 2.368 -3.172 18.403 1.00 94.12 154 GLY A N 1
ATOM 1205 C CA . GLY A 1 154 ? 1.019 -2.612 18.390 1.00 94.12 154 GLY A CA 1
ATOM 1206 C C . GLY A 1 154 ? 0.508 -2.353 16.972 1.00 94.12 154 GLY A C 1
ATOM 1207 O O . GLY A 1 154 ? -0.593 -2.788 16.631 1.00 94.12 154 GLY A O 1
ATOM 1208 N N . LEU A 1 155 ? 1.322 -1.724 16.121 1.00 94.94 155 LEU A N 1
ATOM 1209 C CA . LEU A 1 155 ? 0.994 -1.457 14.721 1.00 94.94 155 LEU A CA 1
ATOM 1210 C C . LEU A 1 155 ? 0.844 -2.758 13.922 1.00 94.94 155 LEU A C 1
ATOM 1212 O O . LEU A 1 155 ? -0.140 -2.925 13.202 1.00 94.94 155 LEU A O 1
ATOM 1216 N N . LEU A 1 156 ? 1.763 -3.713 14.092 1.00 95.75 156 LEU A N 1
ATOM 1217 C CA . LEU A 1 156 ? 1.669 -5.040 13.468 1.00 95.75 156 LEU A CA 1
ATOM 1218 C C . LEU A 1 156 ? 0.386 -5.775 13.885 1.00 95.75 156 LEU A C 1
ATOM 1220 O O . LEU A 1 156 ? -0.318 -6.336 13.042 1.00 95.75 156 LEU A O 1
ATOM 1224 N N . SER A 1 157 ? 0.052 -5.735 15.175 1.00 97.19 157 SER A N 1
ATOM 1225 C CA . SER A 1 157 ? -1.168 -6.320 15.739 1.00 97.19 157 SER A CA 1
ATOM 1226 C C . SER A 1 157 ? -2.426 -5.657 15.177 1.00 97.19 157 SER A C 1
ATOM 1228 O O . SER A 1 157 ? -3.365 -6.354 14.784 1.00 97.19 157 SER A O 1
ATOM 1230 N N . TYR A 1 158 ? -2.439 -4.325 15.071 1.00 97.75 158 TYR A N 1
ATOM 1231 C CA . TYR A 1 158 ? -3.540 -3.588 14.456 1.00 97.75 158 TYR A CA 1
ATOM 1232 C C . TYR A 1 158 ? -3.718 -3.981 12.984 1.00 97.75 158 TYR A C 1
ATOM 1234 O O . TYR A 1 158 ? -4.836 -4.312 12.585 1.00 97.75 158 TYR A O 1
ATOM 1242 N N . ILE A 1 159 ? -2.633 -4.033 12.200 1.00 97.81 159 ILE A N 1
ATOM 1243 C CA . ILE A 1 159 ? -2.667 -4.450 10.788 1.00 97.81 159 ILE A CA 1
ATOM 1244 C C . ILE A 1 159 ? -3.235 -5.867 10.652 1.00 97.81 159 ILE A C 1
ATOM 1246 O O . ILE A 1 159 ? -4.101 -6.111 9.812 1.00 97.81 159 ILE A O 1
ATOM 1250 N N . ALA A 1 160 ? -2.787 -6.805 11.490 1.00 97.00 160 ALA A N 1
ATOM 1251 C CA . ALA A 1 160 ? -3.227 -8.197 11.433 1.00 97.00 160 ALA A CA 1
ATOM 1252 C C . ALA A 1 160 ? -4.723 -8.371 11.753 1.00 97.00 160 ALA A C 1
ATOM 1254 O O . ALA A 1 160 ? -5.371 -9.229 11.145 1.00 97.00 160 ALA A O 1
ATOM 1255 N N . LYS A 1 161 ? -5.262 -7.564 12.679 1.00 98.00 161 LYS A N 1
ATOM 1256 C CA . LYS A 1 161 ? -6.656 -7.636 13.150 1.00 98.00 161 LYS A CA 1
ATOM 1257 C C . LYS A 1 161 ? -7.644 -6.843 12.291 1.00 98.00 161 LYS A C 1
ATOM 1259 O O . LYS A 1 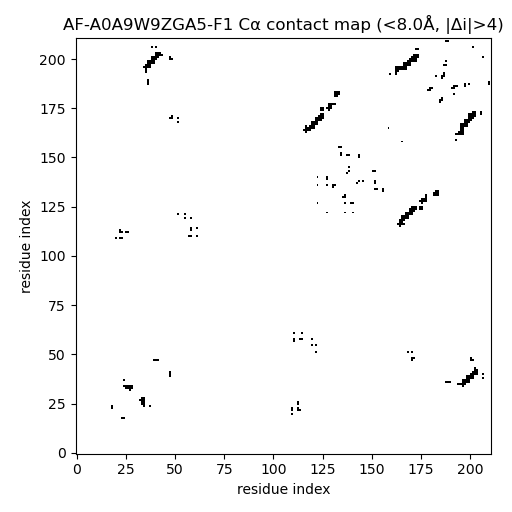161 ? -8.787 -7.264 12.179 1.00 98.00 161 LYS A O 1
ATOM 1264 N N . ASN A 1 162 ? -7.218 -5.742 11.671 1.00 97.94 162 ASN A N 1
ATOM 1265 C CA . ASN A 1 162 ? -8.103 -4.791 10.977 1.00 97.94 162 ASN A CA 1
ATOM 1266 C C . ASN A 1 162 ? -7.856 -4.743 9.461 1.00 97.94 162 ASN A C 1
ATOM 1268 O O . ASN A 1 162 ? -8.016 -3.703 8.829 1.00 97.94 162 ASN A O 1
ATOM 1272 N N . GLN A 1 163 ? -7.438 -5.866 8.870 1.00 97.75 163 GLN A N 1
ATOM 1273 C CA . GLN A 1 163 ? -6.900 -5.925 7.506 1.00 97.75 163 GLN A CA 1
ATOM 1274 C C . GLN A 1 163 ? -7.762 -5.215 6.450 1.00 97.75 163 GLN A C 1
ATOM 1276 O O . GLN A 1 163 ? -7.226 -4.495 5.615 1.00 97.75 163 GLN A O 1
ATOM 1281 N N . GLU A 1 164 ? -9.086 -5.375 6.473 1.00 96.12 164 GLU A N 1
ATOM 1282 C CA . GLU A 1 164 ? -9.985 -4.762 5.481 1.00 96.12 164 GLU A CA 1
ATOM 1283 C C . GLU A 1 164 ? -9.963 -3.228 5.441 1.00 96.12 164 GLU A C 1
ATOM 1285 O O . GLU A 1 164 ? -10.294 -2.660 4.398 1.00 96.12 164 GLU A O 1
ATOM 1290 N N . LYS A 1 165 ? -9.531 -2.590 6.533 1.00 96.62 165 LYS A N 1
ATOM 1291 C CA . LYS A 1 165 ? -9.421 -1.136 6.698 1.00 96.62 165 LYS A CA 1
ATOM 1292 C C . LYS A 1 165 ? -7.991 -0.624 6.511 1.00 96.62 165 LYS A C 1
ATOM 1294 O O . LYS A 1 165 ? -7.720 0.548 6.751 1.00 96.62 165 LYS A O 1
ATOM 1299 N N . VAL A 1 166 ? -7.066 -1.489 6.097 1.00 98.06 166 VAL A N 1
ATOM 1300 C CA . VAL A 1 166 ? -5.647 -1.157 5.928 1.00 98.06 166 VAL A CA 1
ATOM 1301 C C . VAL A 1 166 ? -5.279 -1.139 4.449 1.00 98.06 166 VAL A C 1
ATOM 1303 O O . VAL A 1 166 ? -5.541 -2.101 3.713 1.00 98.06 166 VAL A O 1
ATOM 1306 N N . LEU A 1 167 ? -4.604 -0.068 4.039 1.00 98.38 167 LEU A N 1
ATOM 1307 C CA . LEU A 1 167 ? -3.922 0.045 2.757 1.00 98.38 167 LEU A CA 1
ATOM 1308 C C . LEU A 1 167 ? -2.405 0.064 2.975 1.00 98.38 167 LEU A C 1
ATOM 1310 O O . LEU A 1 167 ? -1.858 0.982 3.581 1.00 98.38 167 LEU A O 1
ATOM 1314 N N . LEU A 1 168 ? -1.720 -0.946 2.442 1.00 98.38 168 LEU A N 1
ATOM 1315 C CA . LEU A 1 168 ? -0.261 -0.989 2.374 1.00 98.38 168 LEU A CA 1
ATOM 1316 C C . LEU A 1 168 ? 0.185 -0.551 0.980 1.00 98.38 168 LEU A C 1
ATOM 1318 O O . LEU A 1 168 ? -0.155 -1.201 -0.012 1.00 98.38 168 LEU A O 1
ATOM 1322 N N . VAL A 1 169 ? 0.950 0.531 0.895 1.00 98.38 169 VAL A N 1
ATOM 1323 C CA . VAL A 1 169 ? 1.489 1.042 -0.367 1.00 98.38 169 VAL A CA 1
ATOM 1324 C C . VAL A 1 169 ? 2.984 0.779 -0.414 1.00 98.38 169 VAL A C 1
ATOM 1326 O O . VAL A 1 169 ? 3.732 1.315 0.392 1.00 98.38 169 VAL A O 1
ATOM 1329 N N . PHE A 1 170 ? 3.427 -0.031 -1.366 1.00 97.62 170 PHE A N 1
ATOM 1330 C CA . PHE A 1 170 ? 4.830 -0.360 -1.577 1.00 97.62 170 PHE A CA 1
ATOM 1331 C C . PHE A 1 170 ? 5.346 0.347 -2.832 1.00 97.62 170 PHE A C 1
ATOM 1333 O O . PHE A 1 170 ? 5.056 -0.068 -3.958 1.00 97.62 170 PHE A O 1
ATOM 1340 N N . ASP A 1 171 ? 6.099 1.425 -2.636 1.00 97.50 171 ASP A N 1
ATOM 1341 C CA . ASP A 1 171 ? 6.620 2.260 -3.715 1.00 97.50 171 ASP A CA 1
ATOM 1342 C C . ASP A 1 171 ? 8.009 1.777 -4.162 1.00 97.50 171 ASP A C 1
ATOM 1344 O O . ASP A 1 171 ? 8.936 1.724 -3.356 1.00 97.50 171 ASP A O 1
ATOM 1348 N N . GLY A 1 172 ? 8.156 1.416 -5.441 1.00 96.12 172 GLY A N 1
ATOM 1349 C CA . GLY A 1 172 ? 9.445 1.095 -6.063 1.00 96.12 172 GLY A CA 1
ATOM 1350 C C . GLY A 1 172 ? 9.872 -0.375 -5.982 1.00 96.12 172 GLY A C 1
ATOM 1351 O O . GLY A 1 172 ? 11.013 -0.668 -5.622 1.00 96.12 172 GLY A O 1
ATOM 1352 N N . TYR A 1 173 ? 9.008 -1.332 -6.348 1.00 96.25 173 TYR A N 1
ATOM 1353 C CA . TYR A 1 173 ? 9.362 -2.768 -6.349 1.00 96.25 173 TYR A CA 1
ATOM 1354 C C . TYR A 1 173 ? 10.605 -3.086 -7.181 1.00 96.25 173 TYR A C 1
ATOM 1356 O O . TYR A 1 173 ? 11.376 -3.981 -6.836 1.00 96.25 173 TYR A O 1
ATOM 1364 N N . ASP A 1 174 ? 10.859 -2.330 -8.248 1.00 94.56 174 ASP A N 1
ATOM 1365 C CA . ASP A 1 174 ? 12.042 -2.538 -9.071 1.00 94.56 174 ASP A CA 1
ATOM 1366 C C . ASP A 1 174 ? 13.373 -2.335 -8.329 1.00 94.56 174 ASP A C 1
ATOM 1368 O O . ASP A 1 174 ? 14.397 -2.896 -8.743 1.00 94.56 174 ASP A O 1
ATOM 1372 N N . GLU A 1 175 ? 13.354 -1.631 -7.199 1.00 93.31 175 GLU A N 1
ATOM 1373 C CA . GLU A 1 175 ? 14.504 -1.408 -6.323 1.00 93.31 175 GLU A CA 1
ATOM 1374 C C . GLU A 1 175 ? 14.584 -2.406 -5.149 1.00 93.31 175 GLU A C 1
ATOM 1376 O O . GLU A 1 175 ? 15.625 -2.475 -4.490 1.00 93.31 175 GLU A O 1
ATOM 1381 N N . TYR A 1 176 ? 13.557 -3.234 -4.922 1.00 94.00 176 TYR A N 1
ATOM 1382 C CA . TYR A 1 176 ? 13.526 -4.238 -3.853 1.00 94.00 176 TYR A CA 1
ATOM 1383 C C . TYR A 1 176 ? 14.470 -5.418 -4.140 1.00 94.00 176 TYR A C 1
ATOM 1385 O O . TYR A 1 176 ? 14.547 -5.912 -5.269 1.00 94.00 176 TYR A O 1
ATOM 1393 N N . ARG A 1 177 ? 15.222 -5.883 -3.127 1.00 88.81 177 ARG A N 1
ATOM 1394 C CA . ARG A 1 177 ? 16.327 -6.852 -3.314 1.00 88.81 177 ARG A CA 1
ATOM 1395 C C . ARG A 1 177 ? 16.174 -8.172 -2.563 1.00 88.81 177 ARG A C 1
ATOM 1397 O O . ARG A 1 177 ? 17.038 -9.032 -2.700 1.00 88.81 177 ARG A O 1
ATOM 1404 N N . CYS A 1 178 ? 15.105 -8.378 -1.795 1.00 85.56 178 CYS A N 1
ATOM 1405 C CA . CYS A 1 178 ? 14.952 -9.616 -1.020 1.00 85.56 178 CYS A CA 1
ATOM 1406 C C . CYS A 1 178 ? 14.374 -10.807 -1.802 1.00 85.56 178 CYS A C 1
ATOM 1408 O O . CYS A 1 178 ? 14.395 -11.920 -1.277 1.00 85.56 178 CYS A O 1
ATOM 1410 N N . GLY A 1 179 ? 13.908 -10.595 -3.037 1.00 81.69 179 GLY A N 1
ATOM 1411 C CA . GLY A 1 179 ? 13.373 -11.653 -3.898 1.00 81.69 179 GLY A CA 1
ATOM 1412 C C . GLY A 1 179 ? 12.091 -12.302 -3.361 1.00 81.69 179 GLY A C 1
ATOM 1413 O O . GLY A 1 179 ? 11.434 -11.772 -2.467 1.00 81.69 179 GLY A O 1
ATOM 1414 N N . SER A 1 180 ? 11.743 -13.469 -3.908 1.00 85.12 180 SER A N 1
ATOM 1415 C CA . SER A 1 180 ? 10.470 -14.163 -3.658 1.00 85.12 180 SER A CA 1
ATOM 1416 C C . SER A 1 180 ? 10.363 -14.890 -2.311 1.00 85.12 180 SER A C 1
ATOM 1418 O O . SER A 1 180 ? 9.273 -15.313 -1.931 1.00 85.12 180 SER A O 1
ATOM 1420 N N . ASN A 1 181 ? 11.471 -15.011 -1.574 1.00 87.44 181 ASN A N 1
ATOM 1421 C CA . ASN A 1 181 ? 11.535 -15.699 -0.279 1.00 87.44 181 ASN A CA 1
ATOM 1422 C C . ASN A 1 181 ? 11.286 -14.763 0.919 1.00 87.44 181 ASN A C 1
ATOM 1424 O O . ASN A 1 181 ? 11.530 -15.153 2.061 1.00 87.44 181 ASN A O 1
ATOM 1428 N N . SER A 1 182 ? 10.874 -13.513 0.687 1.00 93.56 182 SER A N 1
ATOM 1429 C CA . SER A 1 182 ? 10.552 -12.569 1.759 1.00 93.56 182 SER A CA 1
ATOM 1430 C C . SER A 1 182 ? 9.070 -12.613 2.129 1.00 93.56 182 SER A C 1
ATOM 1432 O O . SER A 1 182 ? 8.206 -12.832 1.281 1.00 93.56 182 SER A O 1
ATOM 1434 N N . GLU A 1 183 ? 8.757 -12.330 3.394 1.00 95.38 183 GLU A N 1
ATOM 1435 C CA . GLU A 1 183 ? 7.370 -12.140 3.835 1.00 95.38 183 GLU A CA 1
ATOM 1436 C C . GLU A 1 183 ? 6.701 -10.988 3.073 1.00 95.38 183 GLU A C 1
ATOM 1438 O O . GLU A 1 183 ? 5.518 -11.056 2.753 1.00 95.38 183 GLU A O 1
ATOM 1443 N N . ILE A 1 184 ? 7.462 -9.952 2.722 1.00 95.94 184 ILE A N 1
ATOM 1444 C CA . ILE A 1 184 ? 6.971 -8.852 1.889 1.00 95.94 184 ILE A CA 1
ATOM 1445 C C . ILE A 1 184 ? 6.466 -9.366 0.530 1.00 95.94 184 ILE A C 1
ATOM 1447 O O . ILE A 1 184 ? 5.379 -8.993 0.091 1.00 95.94 184 ILE A O 1
ATOM 1451 N N . TYR A 1 185 ? 7.181 -10.299 -0.104 1.00 94.62 185 TYR A N 1
ATOM 1452 C CA . TYR A 1 185 ? 6.714 -10.922 -1.343 1.00 94.62 185 TYR A CA 1
ATOM 1453 C C . TYR A 1 185 ? 5.478 -11.814 -1.125 1.00 94.62 185 TYR A C 1
ATOM 1455 O O . TYR A 1 185 ? 4.564 -11.839 -1.954 1.00 94.62 185 TYR A O 1
ATOM 1463 N N . GLU A 1 186 ? 5.384 -12.505 0.015 1.00 96.06 186 GLU A N 1
ATOM 1464 C CA . GLU A 1 186 ? 4.170 -13.241 0.401 1.00 96.06 186 GLU A CA 1
ATOM 1465 C C . GLU A 1 186 ? 2.952 -12.319 0.564 1.00 96.06 186 GLU A C 1
ATOM 1467 O O . GLU A 1 186 ? 1.831 -12.726 0.237 1.00 96.06 186 GLU A O 1
ATOM 1472 N N . ILE A 1 187 ? 3.154 -11.081 1.026 1.00 97.31 187 ILE A N 1
ATOM 1473 C CA . ILE A 1 187 ? 2.111 -10.048 1.092 1.00 97.31 187 ILE A CA 1
ATOM 1474 C C . ILE A 1 187 ? 1.681 -9.646 -0.321 1.00 97.31 187 ILE A C 1
ATOM 1476 O O . ILE A 1 187 ? 0.477 -9.638 -0.599 1.00 97.31 187 ILE A O 1
ATOM 1480 N N . PHE A 1 188 ? 2.626 -9.402 -1.237 1.00 95.94 188 PHE A N 1
ATOM 1481 C CA . PHE A 1 188 ? 2.330 -9.054 -2.637 1.00 95.94 188 PHE A CA 1
ATOM 1482 C C . PHE A 1 188 ? 1.476 -10.121 -3.321 1.00 95.94 188 PHE A C 1
ATOM 1484 O O . PHE A 1 188 ? 0.479 -9.806 -3.965 1.00 95.94 188 PHE A O 1
ATOM 1491 N N . ARG A 1 189 ? 1.814 -11.396 -3.101 1.00 94.50 189 ARG A N 1
ATOM 1492 C CA . ARG A 1 189 ? 1.091 -12.555 -3.647 1.00 94.50 189 ARG A CA 1
ATOM 1493 C C . ARG A 1 189 ? -0.198 -12.904 -2.898 1.00 94.50 189 ARG A C 1
ATOM 1495 O O . ARG A 1 189 ? -0.867 -13.864 -3.262 1.00 94.50 189 ARG A O 1
ATOM 1502 N N . GLY A 1 190 ? -0.539 -12.177 -1.834 1.00 95.19 190 GLY A N 1
ATOM 1503 C CA . GLY A 1 190 ? -1.756 -12.425 -1.057 1.00 95.19 190 GLY A CA 1
ATOM 1504 C C . GLY A 1 190 ? -1.728 -13.682 -0.191 1.00 95.19 190 GLY A C 1
ATOM 1505 O O . GLY A 1 190 ? -2.764 -14.080 0.337 1.00 95.19 190 GLY A O 1
ATOM 1506 N N . LYS A 1 191 ? -0.558 -14.300 0.005 1.00 95.94 191 LYS A N 1
ATOM 1507 C CA . LYS A 1 191 ? -0.387 -15.435 0.925 1.00 95.94 191 LYS A CA 1
ATOM 1508 C C . LYS A 1 191 ? -0.498 -14.971 2.381 1.00 95.94 191 LYS A C 1
ATOM 1510 O O . LYS A 1 191 ? -1.139 -15.639 3.199 1.00 95.94 191 LYS A O 1
ATOM 1515 N N . LYS A 1 192 ? 0.057 -13.788 2.668 1.00 96.50 192 LYS A N 1
ATOM 1516 C CA . LYS A 1 192 ? -0.070 -13.054 3.934 1.0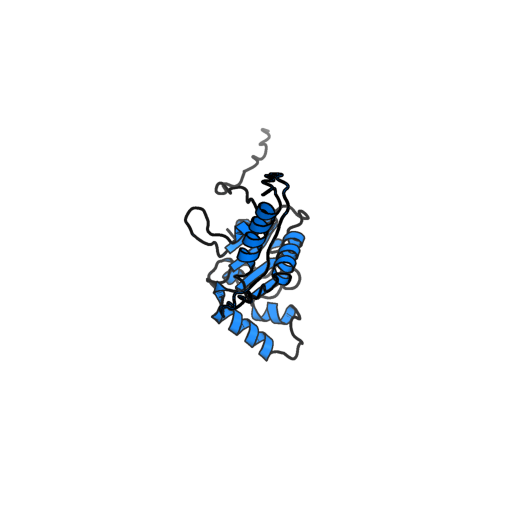0 96.50 192 LYS A CA 1
ATOM 1517 C C . LYS A 1 192 ? -0.873 -11.767 3.755 1.00 96.50 192 LYS A C 1
ATOM 1519 O O . LYS A 1 192 ? -0.928 -11.213 2.658 1.00 96.50 192 LYS A O 1
ATOM 1524 N N . LEU A 1 193 ? -1.503 -11.316 4.847 1.00 97.12 193 LEU A N 1
ATOM 1525 C CA . LEU A 1 193 ? -2.330 -10.100 4.897 1.00 97.12 193 LEU A CA 1
ATOM 1526 C C . LEU A 1 193 ? -3.353 -10.033 3.750 1.00 97.12 193 LEU A C 1
ATOM 1528 O O . LEU A 1 193 ? -3.472 -9.042 3.030 1.00 97.12 193 LEU A O 1
ATOM 1532 N N . ARG A 1 194 ? -4.048 -11.150 3.523 1.00 96.56 194 ARG A N 1
ATOM 1533 C CA . ARG A 1 194 ? -4.888 -11.400 2.337 1.00 96.56 194 ARG A CA 1
ATOM 1534 C C . ARG A 1 194 ? -6.006 -10.368 2.188 1.00 96.56 194 ARG A C 1
ATOM 1536 O O . ARG A 1 194 ? -6.341 -9.986 1.072 1.00 96.56 194 ARG A O 1
ATOM 1543 N N . ASN A 1 195 ? -6.534 -9.896 3.318 1.00 97.12 195 ASN A N 1
ATOM 1544 C CA . ASN A 1 195 ? -7.671 -8.982 3.360 1.00 97.12 195 ASN A CA 1
ATOM 1545 C C . ASN A 1 195 ? -7.248 -7.502 3.330 1.00 97.12 195 ASN A C 1
ATOM 1547 O O . ASN A 1 195 ? -8.094 -6.647 3.044 1.00 97.12 195 ASN A O 1
ATOM 1551 N N . CYS A 1 196 ? -5.955 -7.210 3.547 1.00 97.69 196 CYS A N 1
ATOM 1552 C CA . CYS A 1 196 ? -5.382 -5.883 3.327 1.00 97.69 196 CYS A CA 1
ATOM 1553 C C . CYS A 1 196 ? -5.491 -5.508 1.859 1.00 97.69 196 CYS A C 1
ATOM 1555 O O . CYS A 1 196 ? 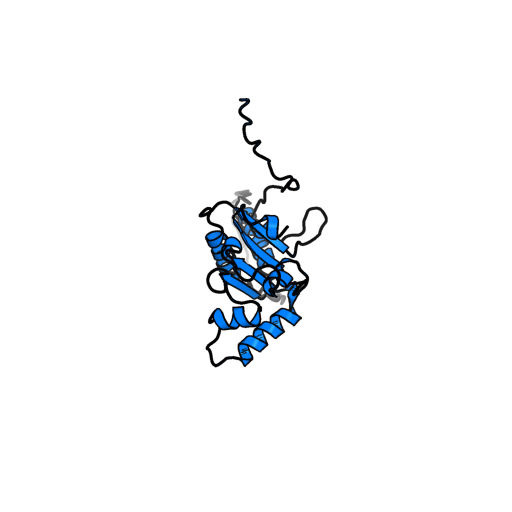-5.283 -6.347 0.978 1.00 97.69 196 CYS A O 1
ATOM 1557 N N . CYS A 1 197 ? -5.762 -4.234 1.599 1.00 98.00 197 CYS A N 1
ATOM 1558 C CA . CYS A 1 197 ? -5.516 -3.677 0.284 1.00 98.00 197 CYS A CA 1
ATOM 1559 C C . CYS A 1 197 ? -4.015 -3.410 0.153 1.00 98.00 197 CYS A C 1
ATOM 1561 O O . CYS A 1 197 ? -3.403 -2.828 1.046 1.00 98.00 197 CYS A O 1
ATOM 1563 N N . VAL A 1 198 ? -3.411 -3.858 -0.941 1.00 98.38 198 VAL A N 1
ATOM 1564 C CA . VAL A 1 198 ? -1.988 -3.661 -1.219 1.00 98.38 198 VAL A CA 1
ATOM 1565 C C . VAL A 1 198 ? -1.855 -3.013 -2.586 1.00 98.38 198 VAL A C 1
ATOM 1567 O O . VAL A 1 198 ? -2.355 -3.560 -3.570 1.00 98.38 198 VAL A O 1
ATOM 1570 N N . LEU A 1 199 ? -1.178 -1.869 -2.641 1.00 98.38 199 LEU A N 1
ATOM 1571 C CA . LEU A 1 199 ? -0.805 -1.185 -3.874 1.00 98.38 199 LEU A CA 1
ATOM 1572 C C . LEU A 1 199 ? 0.708 -1.271 -4.048 1.00 98.38 199 LEU A C 1
ATOM 1574 O O . LEU A 1 199 ? 1.452 -0.937 -3.132 1.00 98.38 199 LEU A O 1
ATOM 1578 N N . ILE A 1 200 ? 1.166 -1.716 -5.213 1.00 98.12 200 ILE A N 1
ATOM 1579 C CA . ILE A 1 200 ? 2.590 -1.855 -5.525 1.00 98.12 200 ILE A CA 1
ATOM 1580 C C . ILE A 1 200 ? 2.895 -1.005 -6.750 1.00 98.12 200 ILE A C 1
ATOM 1582 O O . ILE A 1 200 ? 2.215 -1.144 -7.769 1.00 98.12 200 ILE A O 1
ATOM 1586 N N . THR A 1 201 ? 3.920 -0.157 -6.682 1.00 97.81 201 THR A N 1
ATOM 1587 C CA . THR A 1 201 ? 4.429 0.548 -7.864 1.00 97.81 201 THR A CA 1
ATOM 1588 C C . THR A 1 201 ? 5.690 -0.128 -8.398 1.00 97.81 201 THR A C 1
ATOM 1590 O O . THR A 1 201 ? 6.525 -0.624 -7.636 1.00 97.81 201 THR A O 1
ATOM 1593 N N . THR A 1 202 ? 5.851 -0.180 -9.722 1.00 97.44 202 THR A N 1
ATOM 1594 C CA . THR A 1 202 ? 7.053 -0.765 -10.335 1.00 97.44 202 THR A CA 1
ATOM 1595 C C . THR A 1 202 ? 7.318 -0.261 -11.752 1.00 97.44 202 THR A C 1
ATOM 1597 O O . THR A 1 202 ? 6.443 0.304 -12.418 1.00 97.44 202 THR A O 1
ATOM 1600 N N . ARG A 1 203 ? 8.541 -0.449 -12.247 1.00 95.75 203 ARG A N 1
ATOM 1601 C CA . ARG A 1 203 ? 8.843 -0.320 -13.679 1.00 95.75 203 ARG A CA 1
ATOM 1602 C C . ARG A 1 203 ? 8.226 -1.470 -14.468 1.00 95.75 203 ARG A C 1
ATOM 1604 O O . ARG A 1 203 ? 8.212 -2.606 -14.008 1.00 95.75 203 ARG A O 1
ATOM 1611 N N . ILE A 1 204 ? 7.804 -1.182 -15.702 1.00 94.31 204 ILE A N 1
ATOM 1612 C CA . ILE A 1 204 ? 7.232 -2.186 -16.621 1.00 94.31 204 ILE A CA 1
ATOM 1613 C C . ILE A 1 204 ? 8.152 -3.412 -16.745 1.00 94.31 204 ILE A C 1
ATOM 1615 O O . ILE A 1 204 ? 7.672 -4.537 -16.696 1.00 94.31 204 ILE A O 1
ATOM 1619 N N . SER A 1 205 ? 9.473 -3.203 -16.789 1.00 93.62 205 SER A N 1
ATOM 1620 C CA . SER A 1 205 ? 10.482 -4.265 -16.914 1.00 93.62 205 SER A CA 1
ATOM 1621 C C . SER A 1 205 ? 10.518 -5.284 -15.769 1.00 93.62 205 SER A 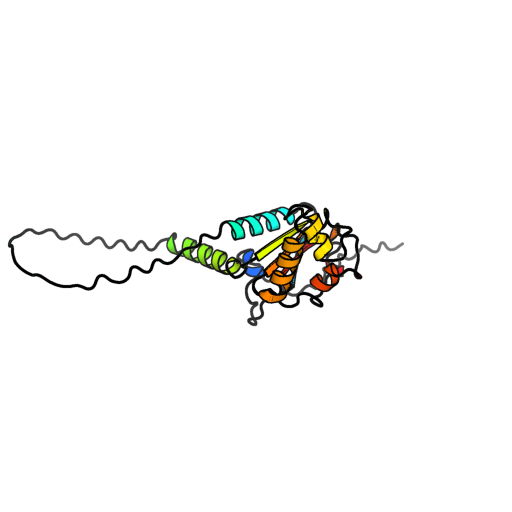C 1
ATOM 1623 O O . SER A 1 205 ? 11.183 -6.305 -15.905 1.00 93.62 205 SER A O 1
ATOM 1625 N N . LYS A 1 206 ? 9.862 -5.010 -14.636 1.00 92.75 206 LYS A N 1
ATOM 1626 C CA . LYS A 1 206 ? 9.789 -5.913 -13.476 1.00 92.75 206 LYS A CA 1
ATOM 1627 C C . LYS A 1 206 ? 8.363 -6.279 -13.068 1.00 92.75 206 LYS A C 1
ATOM 1629 O O . LYS A 1 206 ? 8.169 -6.997 -12.092 1.00 92.75 206 LYS A O 1
ATOM 1634 N N . ALA A 1 207 ? 7.361 -5.811 -13.807 1.00 92.00 207 ALA A N 1
ATOM 1635 C CA . ALA A 1 207 ? 5.963 -6.039 -13.466 1.00 92.00 207 ALA A CA 1
ATOM 1636 C C . ALA A 1 207 ? 5.544 -7.514 -13.579 1.00 92.00 207 ALA A C 1
ATOM 1638 O O . ALA A 1 207 ? 4.731 -7.976 -12.780 1.00 92.00 207 ALA A O 1
ATOM 1639 N N . ASP A 1 208 ? 6.121 -8.265 -14.522 1.00 90.12 208 ASP A N 1
ATOM 1640 C CA . ASP A 1 208 ? 5.798 -9.684 -14.733 1.00 90.12 208 ASP A CA 1
ATOM 1641 C C . ASP A 1 208 ? 6.162 -10.574 -13.538 1.00 90.12 208 ASP A C 1
ATOM 1643 O O . ASP A 1 208 ? 5.518 -11.592 -13.309 1.00 90.12 208 ASP A O 1
ATOM 1647 N N . GLU A 1 209 ? 7.121 -10.165 -12.704 1.00 89.31 209 GLU A N 1
ATOM 1648 C CA . GLU A 1 209 ? 7.481 -10.899 -11.484 1.00 89.31 209 GLU A CA 1
ATOM 1649 C C . GLU A 1 209 ? 6.355 -10.912 -10.434 1.00 89.31 209 GLU A C 1
ATOM 1651 O O . GLU A 1 209 ? 6.383 -11.725 -9.502 1.00 89.31 209 GLU A O 1
ATOM 1656 N N . LEU A 1 210 ? 5.380 -10.005 -10.559 1.00 86.94 210 LEU A N 1
ATOM 1657 C CA . LEU A 1 210 ? 4.259 -9.822 -9.634 1.00 86.94 210 LEU A CA 1
ATOM 1658 C C . LEU A 1 210 ? 2.911 -10.282 -10.204 1.00 86.94 210 LEU A C 1
ATOM 1660 O O . LEU A 1 210 ? 1.936 -10.312 -9.450 1.00 86.94 210 LEU A O 1
ATOM 1664 N N . ARG A 1 211 ? 2.857 -10.646 -11.492 1.00 72.75 211 ARG A N 1
ATOM 1665 C CA . ARG A 1 211 ? 1.665 -11.204 -12.148 1.00 72.75 211 ARG A CA 1
ATOM 1666 C C . ARG A 1 211 ? 1.418 -12.643 -11.728 1.00 72.75 211 ARG A C 1
ATOM 1668 O O . ARG A 1 211 ? 2.406 -13.388 -11.519 1.00 72.75 211 ARG A O 1
#

Radius of gyration: 26.12 Å; Cα contacts (8 Å, |Δi|>4): 217; chains: 1; bounding box: 74×62×66 Å

InterPro domains:
  IPR007111 NACHT nucleoside triphosphatase [PF05729] (112-209)
  IPR027417 P-loop containing nucleoside triphosphate hydrolase [G3DSA:3.40.50.300] (3-211)

pLDDT: mean 76.91, std 24.06, range [27.62, 98.38]

Organism: NCBI:txid174260

Solvent-accessible surface area (backbone atoms only — not comparable to full-atom values): 13335 Å² total; per-residue (Å²): 138,84,85,78,74,84,76,85,78,73,78,95,63,76,91,75,73,84,68,95,46,83,65,54,70,68,41,56,46,102,84,68,52,62,64,40,68,43,79,50,65,40,66,83,90,74,43,68,68,56,50,53,51,50,54,51,50,57,55,72,66,60,76,82,78,72,79,76,71,77,75,78,89,83,80,79,89,86,86,89,86,89,87,85,88,82,90,85,90,76,89,77,89,72,90,70,95,66,69,58,70,63,54,49,53,53,54,49,54,50,51,56,64,50,66,58,41,83,40,78,48,79,41,56,26,58,84,41,19,81,44,39,40,66,65,54,35,55,69,67,66,59,80,57,63,94,86,39,56,68,56,55,53,46,50,52,51,48,51,72,75,45,21,75,29,29,34,42,33,37,39,38,54,70,54,45,66,53,61,82,86,17,56,53,42,31,39,70,72,43,78,36,70,57,60,20,33,36,38,37,30,31,36,57,95,52,44,70,82,76,106

Nearest PDB structures (foldseek):
  4kxf-assembly4_F  TM=7.871E-01  e=3.061E-05  Mus musculus
  4kxf-assembly6_L  TM=7.830E-01  e=1.191E-04  Mus musculus
  5uj7-assembly2_B  TM=4.221E-01  e=1.034E-02  Homo sapiens
  7jps-assembly1_C  TM=4.162E-01  e=1.975E-02  Homo sapiens
  7k57-assembly1_A  TM=3.103E-01  e=2.308E-01  Homo sapiens

Mean predicted aligned error: 13.59 Å

Foldseek 3Di:
DDDDDDPPDDDPDPPDPDDPDPLCLQAQDPVRDGDQFAEAADAPPPCQVVVVVVLVVLLVPLDPPPPPPPDDPDDDDDDDDDDDDDDDDDDDDDPDPDDPVVVVVVVVVSSVSSVLAPEEAEFELLQCLPPQAPLSRLCSVPPDPVVPPVVSVVVVVCCQVVQLNYEYEYEEPVNRHPPCNGVVNCVLQCVPSVNHRYYYYYYPVCVVSSD